Protein 4JWO (pdb70)

Organism: Planctopirus limnophila (strain ATCC 43296 / DSM 3776 / IFAM 1008 / Mu 290) (NCBI:txid521674)

Structure (mmCIF, N/CA/C/O backbone):
data_4JWO
#
_entry.id   4JWO
#
_cell.length_a   87.158
_cell.length_b   87.158
_cell.length_c   75.536
_cell.angle_alpha   90.00
_cell.angle_beta   90.00
_cell.angle_gamma   120.00
#
_symmetry.space_group_name_H-M   'P 61'
#
loop_
_entity.id
_entity.type
_entity.pdbx_description
1 polymer 'Phosphate binding protein'
2 non-polymer 'SULFATE ION'
3 non-polymer 'FORMIC ACID'
4 non-polymer DI(HYDROXYETHYL)ETHER
5 non-polymer 1,2-ETHANEDIOL
6 water water
#
loop_
_atom_site.group_PDB
_atom_site.id
_atom_site.type_symbol
_atom_site.label_atom_id
_atom_site.label_alt_id
_atom_site.label_comp_id
_atom_site.label_asym_id
_atom_site.label_entity_id
_atom_site.label_seq_id
_atom_site.pdbx_PDB_ins_code
_atom_site.Cartn_x
_atom_site.Cartn_y
_atom_site.Cartn_z
_atom_site.occupancy
_atom_site.B_iso_or_equiv
_atom_site.auth_seq_id
_atom_site.auth_comp_id
_atom_site.auth_asym_id
_atom_site.auth_atom_id
_atom_site.pdbx_PDB_model_num
ATOM 1 N N . SER A 1 58 ? 24.991 74.680 30.937 1.00 79.69 55 SER A N 1
ATOM 2 C CA . SER A 1 58 ? 25.006 73.743 32.045 1.00 82.79 55 SER A CA 1
ATOM 3 C C . SER A 1 58 ? 24.508 72.363 31.657 1.00 82.83 55 SER A C 1
ATOM 4 O O . SER A 1 58 ? 23.306 72.093 31.698 1.00 87.83 55 SER A O 1
ATOM 5 N N . ILE A 1 59 ? 25.435 71.489 31.275 1.00 76.46 56 ILE A N 1
ATOM 6 C CA . ILE A 1 59 ? 25.116 70.104 30.943 1.00 67.60 56 ILE A CA 1
ATOM 7 C C . ILE A 1 59 ? 25.762 69.160 31.964 1.00 69.01 56 ILE A C 1
ATOM 8 O O . ILE A 1 59 ? 26.944 69.304 32.281 1.00 73.45 56 ILE A O 1
ATOM 13 N N . SER A 1 60 ? 24.994 68.201 32.484 1.00 63.80 57 SER A N 1
ATOM 14 C CA . SER A 1 60 ? 25.507 67.307 33.525 1.00 65.45 57 SER A CA 1
ATOM 15 C C . SER A 1 60 ? 24.807 65.948 33.601 1.00 62.56 57 SER A C 1
ATOM 16 O O . SER A 1 60 ? 23.731 65.757 33.035 1.00 64.89 57 SER A O 1
ATOM 19 N N . GLY A 1 61 ? 25.426 65.014 34.318 1.00 61.20 58 GLY A N 1
ATOM 20 C CA . GLY A 1 61 ? 24.825 63.715 34.564 1.00 64.07 58 GLY A CA 1
ATOM 21 C C . GLY A 1 61 ? 25.630 62.529 34.064 1.00 59.27 58 GLY A C 1
ATOM 22 O O . GLY A 1 61 ? 26.704 62.685 33.481 1.00 66.81 58 GLY A O 1
ATOM 23 N N . THR A 1 62 ? 25.100 61.333 34.298 1.00 56.88 59 THR A N 1
ATOM 24 C CA . THR A 1 62 ? 25.741 60.103 33.854 1.00 55.89 59 THR A CA 1
ATOM 25 C C . THR A 1 62 ? 25.008 59.522 32.652 1.00 49.59 59 THR A C 1
ATOM 26 O O . THR A 1 62 ? 23.779 59.440 32.645 1.00 49.81 59 THR A O 1
ATOM 30 N N . ILE A 1 63 ? 25.773 59.129 31.637 1.00 46.65 60 ILE A N 1
ATOM 31 C CA . ILE A 1 63 ? 25.234 58.432 30.477 1.00 43.83 60 ILE A CA 1
ATOM 32 C C . ILE A 1 63 ? 25.848 57.038 30.432 1.00 41.98 60 ILE A C 1
ATOM 33 O O . ILE A 1 63 ? 27.067 56.895 30.356 1.00 43.32 60 ILE A O 1
ATOM 38 N N . ALA A 1 64 ? 25.006 56.013 30.506 1.00 41.47 61 ALA A N 1
ATOM 39 C CA . ALA A 1 64 ? 25.477 54.636 30.410 1.00 39.88 61 ALA A CA 1
ATOM 40 C C . ALA A 1 64 ? 25.399 54.162 28.965 1.00 37.58 61 ALA A C 1
ATOM 41 O O . ALA A 1 64 ? 24.303 54.000 28.429 1.00 37.49 61 ALA A O 1
ATOM 43 N N . VAL A 1 65 ? 26.561 53.940 28.343 1.00 35.29 62 VAL A N 1
ATOM 44 C CA . VAL A 1 65 ? 26.645 53.459 26.962 1.00 34.88 62 VAL A CA 1
ATOM 45 C C . VAL A 1 65 ? 27.145 52.017 26.966 1.00 38.06 62 VAL A C 1
ATOM 46 O O . VAL A 1 65 ? 28.021 51.665 27.754 1.00 33.42 62 VAL A O 1
ATOM 50 N N . ASP A 1 66 ? 26.588 51.183 26.094 1.00 30.09 63 ASP A N 1
ATOM 51 C CA . ASP A 1 66 ? 27.016 49.795 25.986 1.00 29.15 63 ASP A CA 1
ATOM 52 C C . ASP A 1 66 ? 26.911 49.431 24.522 1.00 29.85 63 ASP A C 1
ATOM 53 O O . ASP A 1 66 ? 26.623 50.293 23.697 1.00 26.38 63 ASP A O 1
ATOM 58 N N . GLY A 1 67 ? 27.152 48.169 24.191 1.00 27.02 64 GLY A N 1
ATOM 59 C CA . GLY A 1 67 ? 26.934 47.715 22.835 1.00 28.12 64 GLY A CA 1
ATOM 60 C C . GLY A 1 67 ? 28.100 46.983 22.206 1.00 25.40 64 GLY A C 1
ATOM 61 O O . GLY A 1 67 ? 28.938 46.393 22.896 1.00 24.76 64 GLY A O 1
ATOM 62 N N . SER A 1 68 ? 28.121 47.051 20.878 1.00 23.78 65 SER A N 1
ATOM 63 C CA . SER A 1 68 ? 29.048 46.364 19.985 1.00 26.16 65 SER A CA 1
ATOM 64 C C . SER A 1 68 ? 30.521 46.691 20.232 1.00 23.32 65 SER A C 1
ATOM 65 O O . SER A 1 68 ? 30.872 47.830 20.537 1.00 20.59 65 SER A O 1
ATOM 68 N N . SER A 1 69 ? 31.390 45.692 20.086 1.00 19.25 66 SER A N 1
ATOM 69 C CA . SER A 1 69 ? 32.822 45.953 20.068 1.00 18.80 66 SER A CA 1
ATOM 70 C C . SER A 1 69 ? 33.194 46.851 18.888 1.00 17.77 66 SER A C 1
ATOM 71 O O . SER A 1 69 ? 34.201 47.563 18.945 1.00 18.69 66 SER A O 1
ATOM 74 N N . THR A 1 70 ? 32.410 46.826 17.806 1.00 19.48 67 THR A N 1
ATOM 75 C CA . THR A 1 70 ? 32.736 47.683 16.677 1.00 17.72 67 THR A CA 1
ATOM 76 C C . THR A 1 70 ? 32.260 49.123 16.825 1.00 18.21 67 THR A C 1
ATOM 77 O O . THR A 1 70 ? 32.809 50.027 16.207 1.00 19.96 67 THR A O 1
ATOM 81 N N . VAL A 1 71 ? 31.238 49.342 17.647 1.00 17.43 68 VAL A N 1
ATOM 82 C CA . VAL A 1 71 ? 30.791 50.701 17.909 1.00 18.28 68 VAL A CA 1
ATOM 83 C C . VAL A 1 71 ? 31.571 51.291 19.091 1.00 19.52 68 VAL A C 1
ATOM 84 O O . VAL A 1 71 ? 31.746 52.506 19.171 1.00 21.90 68 VAL A O 1
ATOM 88 N N . PHE A 1 72 ? 32.087 50.419 19.964 1.00 19.94 69 PHE A N 1
ATOM 89 C CA . PHE A 1 72 ? 32.908 50.828 21.119 1.00 21.30 69 PHE A CA 1
ATOM 90 C C . PHE A 1 72 ? 33.951 51.926 20.824 1.00 21.47 69 PHE A C 1
ATOM 91 O O . PHE A 1 72 ? 34.023 52.902 21.569 1.00 25.11 69 PHE A O 1
ATOM 99 N N . PRO A 1 73 ? 34.746 51.790 19.737 1.00 21.56 70 PRO A N 1
ATOM 100 C CA . PRO A 1 73 ? 35.764 52.831 19.522 1.00 21.70 70 PRO A CA 1
ATOM 101 C C . PRO A 1 73 ? 35.159 54.199 19.231 1.00 22.52 70 PRO A C 1
ATOM 102 O O . PRO A 1 73 ? 35.741 55.217 19.611 1.00 24.92 70 PRO A O 1
ATOM 106 N N . ILE A 1 74 ? 34.011 54.224 18.561 1.00 21.10 71 ILE A N 1
ATOM 107 C CA . ILE A 1 74 ? 33.300 55.474 18.333 1.00 22.20 71 ILE A CA 1
ATOM 108 C C . ILE A 1 74 ? 32.784 56.026 19.654 1.00 24.44 71 ILE A C 1
ATOM 109 O O . ILE A 1 74 ? 33.039 57.175 19.996 1.00 28.39 71 ILE A O 1
ATOM 114 N N . SER A 1 75 ? 32.060 55.198 20.400 1.00 23.94 72 SER A N 1
ATOM 115 C CA . SER A 1 75 ? 31.511 55.616 21.686 1.00 25.57 72 SER A CA 1
ATOM 116 C C . SER A 1 75 ? 32.593 56.108 22.649 1.00 27.22 72 SER A C 1
ATOM 117 O O . SER A 1 75 ? 32.398 57.102 23.345 1.00 32.70 72 SER A O 1
ATOM 120 N N . GLN A 1 76 ? 33.733 55.423 22.684 1.00 26.59 73 GLN A N 1
ATOM 121 C CA . GLN A 1 76 ? 34.812 55.820 23.586 1.00 28.31 73 GLN A CA 1
ATOM 122 C C . GLN A 1 76 ? 35.452 57.133 23.150 1.00 35.66 73 GLN A C 1
ATOM 123 O O . GLN A 1 76 ? 35.767 57.984 23.984 1.00 33.32 73 GLN A O 1
ATOM 129 N N . ALA A 1 77 ? 35.642 57.293 21.843 1.00 30.28 74 ALA A N 1
ATOM 130 C CA . ALA A 1 77 ? 36.280 58.492 21.308 1.00 29.03 74 ALA A CA 1
ATOM 131 C C . ALA A 1 77 ? 35.379 59.709 21.438 1.00 32.99 74 ALA A C 1
ATOM 132 O O . ALA A 1 77 ? 35.829 60.797 21.812 1.00 34.22 74 ALA A O 1
ATOM 134 N N . VAL A 1 78 ? 34.104 59.529 21.113 1.00 32.38 75 VAL A N 1
ATOM 135 C CA . VAL A 1 78 ? 33.142 60.603 21.268 1.00 41.11 75 VAL A CA 1
ATOM 136 C C . VAL A 1 78 ? 33.012 60.935 22.750 1.00 44.31 75 VAL A C 1
ATOM 137 O O . VAL A 1 78 ? 32.934 62.103 23.113 1.00 56.20 75 VAL A O 1
ATOM 141 N N . ALA A 1 79 ? 33.046 59.919 23.608 1.00 45.87 76 ALA A N 1
ATOM 142 C CA . ALA A 1 79 ? 32.990 60.147 25.056 1.00 47.03 76 ALA A CA 1
ATOM 143 C C . ALA A 1 79 ? 34.154 60.994 25.571 1.00 52.19 76 ALA A C 1
ATOM 144 O O . ALA A 1 79 ? 33.943 61.960 26.305 1.00 59.58 76 ALA A O 1
ATOM 146 N N . GLU A 1 80 ? 35.375 60.626 25.189 1.00 42.14 77 GLU A N 1
ATOM 147 C CA . GLU A 1 80 ? 36.575 61.333 25.638 1.00 43.04 77 GLU A CA 1
ATOM 148 C C . GLU A 1 80 ? 36.530 62.802 25.223 1.00 45.68 77 GLU A C 1
ATOM 149 O O . GLU A 1 80 ? 36.880 63.695 25.996 1.00 45.85 77 GLU A O 1
ATOM 155 N N . GLU A 1 81 ? 36.080 63.039 23.997 1.00 39.07 78 GLU A N 1
ATOM 156 C CA . GLU A 1 81 ? 35.954 64.386 23.452 1.00 40.55 78 GLU A CA 1
ATOM 157 C C . GLU A 1 81 ? 34.812 65.121 24.136 1.00 48.69 78 GLU A C 1
ATOM 158 O O . GLU A 1 81 ? 34.957 66.270 24.557 1.00 54.82 78 GLU A O 1
ATOM 164 N N . PHE A 1 82 ? 33.675 64.441 24.244 1.00 53.71 79 PHE A N 1
ATOM 165 C CA . PHE A 1 82 ? 32.473 64.999 24.857 1.00 55.24 79 PHE A CA 1
ATOM 166 C C . PHE A 1 82 ? 32.697 65.347 26.327 1.00 56.36 79 PHE A C 1
ATOM 167 O O . PHE A 1 82 ? 32.277 66.410 26.784 1.00 67.62 79 PHE A O 1
ATOM 175 N N . GLU A 1 83 ? 33.353 64.450 27.061 1.00 52.46 80 GLU A N 1
ATOM 176 C CA . GLU A 1 83 ? 33.646 64.667 28.481 1.00 53.96 80 GLU A CA 1
ATOM 177 C C . GLU A 1 83 ? 34.532 65.882 28.708 1.00 62.12 80 GLU A C 1
ATOM 178 O O . GLU A 1 83 ? 34.379 66.588 29.701 1.00 68.03 80 GLU A O 1
ATOM 184 N N . GLY A 1 84 ? 35.473 66.114 27.801 1.00 63.11 81 GLY A N 1
ATOM 185 C CA . GLY A 1 84 ? 36.311 67.294 27.890 1.00 57.94 81 GLY A CA 1
ATOM 186 C C . GLY A 1 84 ? 35.471 68.544 27.711 1.00 56.05 81 GLY A C 1
ATOM 187 O O . GLY A 1 84 ? 35.544 69.484 28.503 1.00 63.44 81 GLY A O 1
ATOM 188 N N . LYS A 1 85 ? 34.656 68.534 26.662 1.00 54.71 82 LYS A N 1
ATOM 189 C CA . LYS A 1 85 ? 33.779 69.650 26.323 1.00 59.21 82 LYS A CA 1
ATOM 190 C C . LYS A 1 85 ? 32.726 69.908 27.403 1.00 58.58 82 LYS A C 1
ATOM 191 O O . LYS A 1 85 ? 32.271 71.037 27.585 1.00 66.43 82 LYS A O 1
ATOM 197 N N . PHE A 1 86 ? 32.362 68.857 28.132 1.00 60.41 83 PHE A N 1
ATOM 198 C CA . PHE A 1 86 ? 31.329 68.933 29.164 1.00 60.43 83 PHE A CA 1
ATOM 199 C C . PHE A 1 86 ? 31.737 68.172 30.426 1.00 64.26 83 PHE A C 1
ATOM 200 O O . PHE A 1 86 ? 31.290 67.043 30.635 1.00 68.67 83 PHE A O 1
ATOM 208 N N . PRO A 1 87 ? 32.573 68.792 31.280 1.00 66.29 84 PRO A N 1
ATOM 209 C CA . PRO A 1 87 ? 33.214 68.097 32.409 1.00 66.72 84 PRO A CA 1
ATOM 210 C C . PRO A 1 87 ? 32.258 67.523 33.458 1.00 69.13 84 PRO A C 1
ATOM 211 O O . PRO A 1 87 ? 32.668 66.652 34.228 1.00 72.75 84 PRO A O 1
ATOM 215 N N . GLU A 1 88 ? 31.016 67.998 33.491 1.00 65.23 85 GLU A N 1
ATOM 216 C CA . GLU A 1 88 ? 30.046 67.536 34.483 1.00 66.85 85 GLU A CA 1
ATOM 217 C C . GLU A 1 88 ? 29.230 66.352 33.980 1.00 68.11 85 GLU A C 1
ATOM 218 O O . GLU A 1 88 ? 28.248 65.948 34.608 1.00 64.96 85 GLU A O 1
ATOM 224 N N . VAL A 1 89 ? 29.648 65.802 32.845 1.00 59.14 86 VAL A N 1
ATOM 225 C CA . VAL A 1 89 ? 29.033 64.609 32.287 1.00 60.32 86 VAL A CA 1
ATOM 226 C C . VAL A 1 89 ? 29.990 63.435 32.418 1.00 56.37 86 VAL A C 1
ATOM 227 O O . VAL A 1 89 ? 31.145 63.514 31.994 1.00 58.14 86 VAL A O 1
ATOM 231 N N . LYS A 1 90 ? 29.512 62.348 33.016 1.00 56.64 87 LYS A N 1
ATOM 232 C CA . LYS A 1 90 ? 30.312 61.132 33.106 1.00 57.36 87 LYS A CA 1
ATOM 233 C C . LYS A 1 90 ? 29.760 60.070 32.168 1.00 51.07 87 LYS A C 1
ATOM 234 O O . LYS A 1 90 ? 28.589 59.696 32.255 1.00 54.15 87 LYS A O 1
ATOM 240 N N . LEU A 1 91 ? 30.611 59.603 31.261 1.00 48.10 88 LEU A N 1
ATOM 241 C CA . LEU A 1 91 ? 30.255 58.545 30.329 1.00 47.34 88 LEU A CA 1
ATOM 242 C C . LEU A 1 91 ? 30.900 57.245 30.786 1.00 49.71 88 LEU A C 1
ATOM 243 O O . LEU A 1 91 ? 32.110 57.188 31.000 1.00 50.73 88 LEU A O 1
ATOM 248 N N . THR A 1 92 ? 30.089 56.206 30.956 1.00 41.47 89 THR A N 1
ATOM 249 C CA . THR A 1 92 ? 30.622 54.862 31.129 1.00 39.89 89 THR A CA 1
ATOM 250 C C . THR A 1 92 ? 30.335 54.099 29.847 1.00 40.80 89 THR A C 1
ATOM 251 O O . THR A 1 92 ? 29.192 54.048 29.392 1.00 41.35 89 THR A O 1
ATOM 255 N N . VAL A 1 93 ? 31.373 53.524 29.253 1.00 35.59 90 VAL A N 1
ATOM 256 C CA . VAL A 1 93 ? 31.202 52.807 27.998 1.00 32.54 90 VAL A CA 1
ATOM 257 C C . VAL A 1 93 ? 31.550 51.342 28.188 1.00 31.81 90 VAL A C 1
ATOM 258 O O . VAL A 1 93 ? 32.691 51.004 28.508 1.00 31.98 90 VAL A O 1
ATOM 262 N N . ALA A 1 94 ? 30.562 50.478 27.985 1.00 31.19 91 ALA A N 1
ATOM 263 C CA . ALA A 1 94 ? 30.761 49.046 28.138 1.00 32.64 91 ALA A CA 1
ATOM 264 C C . ALA A 1 94 ? 30.701 48.386 26.778 1.00 28.40 91 ALA A C 1
ATOM 265 O O . ALA A 1 94 ? 30.380 49.028 25.776 1.00 27.88 91 ALA A O 1
ATOM 275 N N . SER A 1 96 ? 29.159 44.958 25.874 1.00 30.98 93 SER A N 1
ATOM 276 C CA . SER A 1 96 ? 28.440 43.701 26.057 1.00 32.04 93 SER A CA 1
ATOM 277 C C . SER A 1 96 ? 28.144 42.971 24.752 1.00 34.01 93 SER A C 1
ATOM 278 O O . SER A 1 96 ? 27.732 41.811 24.767 1.00 34.01 93 SER A O 1
ATOM 281 N N . GLY A 1 97 ? 28.351 43.653 23.630 1.00 29.96 94 GLY A N 1
ATOM 282 C CA . GLY A 1 97 ? 28.020 43.114 22.322 1.00 27.48 94 GLY A CA 1
ATOM 283 C C . GLY A 1 97 ? 26.741 43.755 21.816 1.00 24.69 94 GLY A C 1
ATOM 284 O O . GLY A 1 97 ? 26.066 44.454 22.564 1.00 27.39 94 GLY A O 1
ATOM 285 N N . THR A 1 98 ? 26.401 43.529 20.555 1.00 22.71 95 THR A N 1
ATOM 286 C CA . THR A 1 98 ? 25.171 44.107 20.021 1.00 22.93 95 THR A CA 1
ATOM 287 C C . THR A 1 98 ? 23.967 43.512 20.729 1.00 27.90 95 THR A C 1
ATOM 288 O O . THR A 1 98 ? 23.123 44.241 21.243 1.00 27.31 95 THR A O 1
ATOM 292 N N . GLY A 1 99 ? 23.903 42.185 20.767 1.00 30.92 96 GLY A N 1
ATOM 293 C CA . GLY A 1 99 ? 22.797 41.496 21.405 1.00 28.21 96 GLY A CA 1
ATOM 294 C C . GLY A 1 99 ? 22.817 41.676 22.909 1.00 28.94 96 GLY A C 1
ATOM 295 O O . GLY A 1 99 ? 21.771 41.869 23.534 1.00 30.59 96 GLY A O 1
ATOM 296 N N . GLY A 1 100 ? 24.010 41.603 23.494 1.00 32.21 97 GLY A N 1
ATOM 297 C CA . GLY A 1 100 ? 24.170 41.825 24.919 1.00 35.23 97 GLY A CA 1
ATOM 298 C C . GLY A 1 100 ? 23.755 43.234 25.289 1.00 30.30 97 GLY A C 1
ATOM 299 O O . GLY A 1 100 ? 23.102 43.450 26.300 1.00 32.14 97 GLY A O 1
ATOM 300 N N . GLY A 1 101 ? 24.133 44.199 24.452 1.00 34.21 98 GLY A N 1
ATOM 301 C CA . GLY A 1 101 ? 23.741 45.579 24.667 1.00 29.00 98 GLY A CA 1
ATOM 302 C C . GLY A 1 101 ? 22.238 45.783 24.555 1.00 31.95 98 GLY A C 1
ATOM 303 O O . GLY A 1 101 ? 21.641 46.511 25.340 1.00 33.42 98 GLY A O 1
ATOM 304 N N . PHE A 1 102 ? 21.625 45.155 23.558 1.00 32.97 99 PHE A N 1
ATOM 305 C CA . PHE A 1 102 ? 20.176 45.239 23.417 1.00 30.85 99 PHE A CA 1
ATOM 306 C C . PHE A 1 102 ? 19.457 44.582 24.598 1.00 33.22 99 PHE A C 1
ATOM 307 O O . PHE A 1 102 ? 18.362 45.005 24.977 1.00 34.89 99 PHE A O 1
ATOM 315 N N . LYS A 1 103 ? 20.066 43.545 25.175 1.00 33.62 100 LYS A N 1
ATOM 316 C CA . LYS A 1 103 ? 19.475 42.847 26.320 1.00 36.04 100 LYS A CA 1
ATOM 317 C C . LYS A 1 103 ? 19.395 43.769 27.528 1.00 37.43 100 LYS A C 1
ATOM 318 O O . LYS A 1 103 ? 18.415 43.755 28.268 1.00 39.61 100 LYS A O 1
ATOM 324 N N . LYS A 1 104 ? 20.443 44.560 27.731 1.00 36.38 101 LYS A N 1
ATOM 325 C CA . LYS A 1 104 ? 20.461 45.543 28.804 1.00 37.78 101 LYS A CA 1
ATOM 326 C C . LYS A 1 104 ? 19.582 46.737 28.467 1.00 38.04 101 LYS A C 1
ATOM 327 O O . LYS A 1 104 ? 19.015 47.373 29.348 1.00 39.98 101 LYS A O 1
ATOM 333 N N . PHE A 1 105 ? 19.488 47.038 27.178 1.00 36.22 102 PHE A N 1
ATOM 334 C CA . PHE A 1 105 ? 18.632 48.101 26.673 1.00 36.39 102 PHE A CA 1
ATOM 335 C C . PHE A 1 105 ? 17.182 47.771 26.987 1.00 38.45 102 PHE A C 1
ATOM 336 O O . PHE A 1 105 ? 16.441 48.605 27.496 1.00 40.06 102 PHE A O 1
ATOM 344 N N . ILE A 1 106 ? 16.792 46.539 26.682 1.00 38.60 103 ILE A N 1
ATOM 345 C CA . ILE A 1 106 ? 15.435 46.062 26.940 1.00 40.76 103 ILE A CA 1
ATOM 346 C C . ILE A 1 106 ? 15.165 45.985 28.446 1.00 43.28 103 ILE A C 1
ATOM 347 O O . ILE A 1 106 ? 14.058 46.282 28.900 1.00 45.39 103 ILE A O 1
ATOM 352 N N . ALA A 1 107 ? 16.182 45.606 29.216 1.00 43.21 104 ALA A N 1
ATOM 353 C CA . ALA A 1 107 ? 16.064 45.548 30.674 1.00 45.67 104 ALA A CA 1
ATOM 354 C C . ALA A 1 107 ? 16.149 46.937 31.316 1.00 46.44 104 ALA A C 1
ATOM 355 O O . ALA A 1 107 ? 16.050 47.070 32.541 1.00 48.67 104 ALA A O 1
ATOM 357 N N . GLU A 1 108 ? 16.335 47.958 30.480 1.00 44.79 105 GLU A N 1
ATOM 358 C CA . GLU A 1 108 ? 16.379 49.359 30.906 1.00 45.57 105 GLU A CA 1
ATOM 359 C C . GLU A 1 108 ? 17.487 49.646 31.913 1.00 46.14 105 GLU A C 1
ATOM 360 O O . GLU A 1 108 ? 17.290 50.388 32.875 1.00 50.39 105 GLU A O 1
ATOM 366 N N . GLU A 1 109 ? 18.655 49.063 31.671 1.00 44.38 106 GLU A N 1
ATOM 367 C CA . GLU A 1 109 ? 19.795 49.212 32.565 1.00 44.91 106 GLU A CA 1
ATOM 368 C C . GLU A 1 109 ? 20.879 50.108 31.963 1.00 45.39 106 GLU A C 1
ATOM 369 O O . GLU A 1 109 ? 21.912 50.347 32.590 1.00 44.27 106 GLU A O 1
ATOM 375 N N . ILE A 1 110 ? 20.633 50.596 30.747 1.00 41.33 107 ILE A N 1
ATOM 376 C CA . ILE A 1 110 ? 21.540 51.522 30.059 1.00 39.78 107 ILE A CA 1
ATOM 377 C C . ILE A 1 110 ? 20.764 52.614 29.298 1.00 44.03 107 ILE A C 1
ATOM 378 O O . ILE A 1 110 ? 19.550 52.514 29.129 1.00 42.82 107 ILE A O 1
ATOM 383 N N . ASP A 1 111 ? 21.471 53.639 28.824 1.00 39.51 108 ASP A N 1
ATOM 384 C CA . ASP A 1 111 ? 20.832 54.770 28.140 1.00 40.43 108 ASP A CA 1
ATOM 385 C C . ASP A 1 111 ? 20.990 54.716 26.627 1.00 36.47 108 ASP A C 1
ATOM 386 O O . ASP A 1 111 ? 20.101 55.124 25.880 1.00 36.35 108 ASP A O 1
ATOM 391 N N . VAL A 1 112 ? 22.143 54.228 26.189 1.00 34.63 109 VAL A N 1
ATOM 392 C CA . VAL A 1 112 ? 22.520 54.232 24.779 1.00 32.33 109 VAL A CA 1
ATOM 393 C C . VAL A 1 112 ? 23.174 52.906 24.437 1.00 32.15 109 VAL A C 1
ATOM 394 O O . VAL A 1 112 ? 23.993 52.410 25.203 1.00 30.89 109 VAL A O 1
ATOM 398 N N . THR A 1 113 ? 22.824 52.320 23.297 1.00 29.10 110 THR A N 1
ATOM 399 C CA . THR A 1 113 ? 23.486 51.085 22.901 1.00 27.62 110 THR A CA 1
ATOM 400 C C . THR A 1 113 ? 23.969 51.122 21.447 1.00 25.56 110 THR A C 1
ATOM 401 O O . THR A 1 113 ? 23.273 51.619 20.556 1.00 26.70 110 THR A O 1
ATOM 405 N N . GLY A 1 114 ? 25.181 50.622 21.236 1.00 24.34 111 GLY A N 1
ATOM 406 C CA . GLY A 1 114 ? 25.802 50.590 19.916 1.00 23.17 111 GLY A CA 1
ATOM 407 C C . GLY A 1 114 ? 25.548 49.242 19.273 1.00 21.68 111 GLY A C 1
ATOM 408 O O . GLY A 1 114 ? 25.671 48.210 19.932 1.00 23.03 111 GLY A O 1
ATOM 409 N N . ALA A 1 115 ? 25.181 49.239 17.995 1.00 20.72 112 ALA A N 1
ATOM 410 C CA . ALA A 1 115 ? 24.803 48.001 17.327 1.00 20.30 112 ALA A CA 1
ATOM 411 C C . ALA A 1 115 ? 25.519 47.871 15.999 1.00 22.90 112 ALA A C 1
ATOM 412 O O . ALA A 1 115 ? 25.615 48.841 15.247 1.00 21.76 112 ALA A O 1
ATOM 414 N N . SER A 1 116 ? 26.018 46.672 15.713 1.00 21.81 113 SER A N 1
ATOM 415 C CA A SER A 1 116 ? 26.673 46.449 14.428 0.52 21.22 113 SER A CA 1
ATOM 416 C CA B SER A 1 116 ? 26.682 46.374 14.446 0.48 21.75 113 SER A CA 1
ATOM 417 C C . SER A 1 116 ? 25.670 45.923 13.409 1.00 21.60 113 SER A C 1
ATOM 418 O O . SER A 1 116 ? 26.029 45.583 12.291 1.00 19.96 113 SER A O 1
ATOM 423 N N . ARG A 1 117 ? 24.407 45.878 13.804 1.00 22.67 114 ARG A N 1
ATOM 424 C CA . ARG A 1 117 ? 23.323 45.494 12.911 1.00 23.38 114 ARG A CA 1
ATOM 425 C C . ARG A 1 117 ? 22.088 46.194 13.424 1.00 26.20 114 ARG A C 1
ATOM 426 O O . ARG A 1 117 ? 22.045 46.579 14.592 1.00 26.45 114 ARG A O 1
ATOM 434 N N . PRO A 1 118 ? 21.071 46.352 12.572 1.00 24.09 115 PRO A N 1
ATOM 435 C CA . PRO A 1 118 ? 19.827 46.941 13.070 1.00 23.31 115 PRO A CA 1
ATOM 436 C C . PRO A 1 118 ? 19.195 46.066 14.150 1.00 25.70 115 PRO A C 1
ATOM 437 O O . PRO A 1 118 ? 19.396 44.847 14.166 1.00 25.47 115 PRO A O 1
ATOM 441 N N . ILE A 1 119 ? 18.445 46.695 15.049 1.00 25.23 116 ILE A N 1
ATOM 442 C CA . ILE A 1 119 ? 17.612 45.987 16.009 1.00 29.04 116 ILE A CA 1
ATOM 443 C C . ILE A 1 119 ? 16.760 44.929 15.302 1.00 28.99 116 ILE A C 1
ATOM 444 O O . ILE A 1 119 ? 16.240 45.174 14.212 1.00 29.80 116 ILE A O 1
ATOM 449 N N . THR A 1 120 ? 16.640 43.746 15.902 1.00 30.35 117 THR A N 1
ATOM 450 C CA . THR A 1 120 ? 15.844 42.676 15.295 1.00 35.55 117 THR A CA 1
ATOM 451 C C . THR A 1 120 ? 14.356 42.881 15.544 1.00 33.20 117 THR A C 1
ATOM 452 O O . THR A 1 120 ? 13.965 43.659 16.412 1.00 33.22 117 THR A O 1
ATOM 456 N N . GLU A 1 121 ? 13.531 42.178 14.771 1.00 33.98 118 GLU A N 1
ATOM 457 C CA . GLU A 1 121 ? 12.092 42.196 14.987 1.00 36.46 118 GLU A CA 1
ATOM 458 C C . GLU A 1 121 ? 11.771 41.755 16.403 1.00 38.14 118 GLU A C 1
ATOM 459 O O . GLU A 1 121 ? 10.906 42.337 17.049 1.00 39.58 118 GLU A O 1
ATOM 465 N N . LYS A 1 122 ? 12.469 40.730 16.887 1.00 38.13 119 LYS A N 1
ATOM 466 C CA . LYS A 1 122 ? 12.210 40.224 18.235 1.00 40.65 119 LYS A CA 1
ATOM 467 C C . LYS A 1 122 ? 12.634 41.242 19.285 1.00 39.10 119 LYS A C 1
ATOM 468 O O . LYS A 1 122 ? 11.905 41.487 20.242 1.00 40.90 119 LYS A O 1
ATOM 474 N N . GLU A 1 123 ? 13.812 41.837 19.103 1.00 36.61 120 GLU A N 1
ATOM 475 C CA . GLU A 1 123 ? 14.273 42.871 20.022 1.00 35.96 120 GLU A CA 1
ATOM 476 C C . GLU A 1 123 ? 13.355 44.085 19.980 1.00 36.62 120 GLU A C 1
ATOM 477 O O . GLU A 1 123 ? 13.043 44.675 21.010 1.00 37.74 120 GLU A O 1
ATOM 483 N N . ALA A 1 124 ? 12.912 44.453 18.785 1.00 36.12 121 ALA A N 1
ATOM 484 C CA . ALA A 1 124 ? 11.986 45.569 18.641 1.00 36.93 121 ALA A CA 1
ATOM 485 C C . ALA A 1 124 ? 10.663 45.294 19.354 1.00 39.82 121 ALA A C 1
ATOM 486 O O . ALA A 1 124 ? 10.114 46.172 20.014 1.00 40.92 121 ALA A O 1
ATOM 488 N N . ALA A 1 125 ? 10.160 44.071 19.221 1.00 41.24 122 ALA A N 1
ATOM 489 C CA . ALA A 1 125 ? 8.912 43.695 19.878 1.00 44.25 122 ALA A CA 1
ATOM 490 C C . ALA A 1 125 ? 9.074 43.693 21.397 1.00 45.30 122 ALA A C 1
ATOM 491 O O . ALA A 1 125 ? 8.163 44.097 22.117 1.00 47.41 122 ALA A O 1
ATOM 493 N N . GLU A 1 126 ? 10.229 43.241 21.881 1.00 44.00 123 GLU A N 1
ATOM 494 C CA . GLU A 1 126 ? 10.501 43.250 23.321 1.00 44.99 123 GLU A CA 1
ATOM 495 C C . GLU A 1 126 ? 10.543 44.684 23.828 1.00 44.67 123 GLU A C 1
ATOM 496 O O . GLU A 1 126 ? 10.092 44.978 24.932 1.00 46.57 123 GLU A O 1
ATOM 502 N N . CYS A 1 127 ? 11.086 45.576 23.004 1.00 42.47 124 CYS A N 1
ATOM 503 C CA . CYS A 1 127 ? 11.112 46.995 23.329 1.00 42.31 124 CYS A CA 1
ATOM 504 C C . CYS A 1 127 ? 9.701 47.566 23.411 1.00 44.55 124 CYS A C 1
ATOM 505 O O . CYS A 1 127 ? 9.332 48.184 24.411 1.00 46.20 124 CYS A O 1
ATOM 508 N N . LYS A 1 128 ? 8.911 47.342 22.366 1.00 44.83 125 LYS A N 1
ATOM 509 C CA . LYS A 1 128 ? 7.553 47.873 22.314 1.00 47.03 125 LYS A CA 1
ATOM 510 C C . LYS A 1 128 ? 6.714 47.370 23.481 1.00 49.98 125 LYS A C 1
ATOM 511 O O . LYS A 1 128 ? 5.959 48.135 24.066 1.00 51.83 125 LYS A O 1
ATOM 517 N N . ALA A 1 129 ? 6.870 46.093 23.821 1.00 50.55 126 ALA A N 1
ATOM 518 C CA . ALA A 1 129 ? 6.108 45.490 24.916 1.00 53.54 126 ALA A CA 1
ATOM 519 C C . ALA A 1 129 ? 6.369 46.198 26.239 1.00 54.33 126 ALA A C 1
ATOM 520 O O . ALA A 1 129 ? 5.524 46.183 27.131 1.00 57.11 126 ALA A O 1
ATOM 522 N N . LYS A 1 130 ? 7.539 46.820 26.359 1.00 52.09 127 LYS A N 1
ATOM 523 C CA . LYS A 1 130 ? 7.935 47.473 27.605 1.00 53.61 127 LYS A CA 1
ATOM 524 C C . LYS A 1 130 ? 7.753 48.984 27.561 1.00 52.86 127 LYS A C 1
ATOM 525 O O . LYS A 1 130 ? 8.192 49.694 28.460 1.00 53.35 127 LYS A O 1
ATOM 531 N N . GLY A 1 131 ? 7.113 49.473 26.509 1.00 52.49 128 GLY A N 1
ATOM 532 C CA . GLY A 1 131 ? 6.890 50.896 26.361 1.00 52.64 128 GLY A CA 1
ATOM 533 C C . GLY A 1 131 ? 8.137 51.644 25.932 1.00 55.32 128 GLY A C 1
ATOM 534 O O . GLY A 1 131 ? 8.193 52.869 26.022 1.00 52.79 128 GLY A O 1
ATOM 535 N N . ILE A 1 132 ? 9.140 50.907 25.461 1.00 47.65 129 ILE A N 1
ATOM 536 C CA . ILE A 1 132 ? 10.405 51.509 25.055 1.00 45.19 129 ILE A CA 1
ATOM 537 C C . ILE A 1 132 ? 10.306 52.017 23.618 1.00 55.31 129 ILE A C 1
ATOM 538 O O . ILE A 1 132 ? 10.113 51.240 22.682 1.00 55.93 129 ILE A O 1
ATOM 543 N N . ASP A 1 133 ? 10.434 53.329 23.453 1.00 44.49 130 ASP A N 1
ATOM 544 C CA . ASP A 1 133 ? 10.330 53.960 22.147 1.00 44.83 130 ASP A CA 1
ATOM 545 C C . ASP A 1 133 ? 11.723 54.265 21.605 1.00 45.40 130 ASP A C 1
ATOM 546 O O . ASP A 1 133 ? 12.227 55.381 21.750 1.00 39.76 130 ASP A O 1
ATOM 551 N N . TYR A 1 134 ? 12.341 53.269 20.975 1.00 35.19 131 TYR A N 1
ATOM 552 C CA . TYR A 1 134 ? 13.725 53.392 20.534 1.00 30.86 131 TYR A CA 1
ATOM 553 C C . TYR A 1 134 ? 13.879 54.364 19.360 1.00 33.64 131 TYR A C 1
ATOM 554 O O . TYR A 1 134 ? 12.974 54.514 18.541 1.00 35.58 131 TYR A O 1
ATOM 563 N N . VAL A 1 135 ? 15.038 55.010 19.276 1.00 29.91 132 VAL A N 1
ATOM 564 C CA . VAL A 1 135 ? 15.382 55.823 18.114 1.00 31.36 132 VAL A CA 1
ATOM 565 C C . VAL A 1 135 ? 16.710 55.328 17.557 1.00 26.10 132 VAL A C 1
ATOM 566 O O . VAL A 1 135 ? 17.675 55.149 18.300 1.00 25.07 132 VAL A O 1
ATOM 570 N N . GLU A 1 136 ? 16.754 55.105 16.246 1.00 24.94 133 GLU A N 1
ATOM 571 C CA . GLU A 1 136 ? 17.926 54.537 15.594 1.00 22.26 133 GLU A CA 1
ATOM 572 C C . GLU A 1 136 ? 18.732 55.616 14.883 1.00 24.32 133 GLU A C 1
ATOM 573 O O . GLU A 1 136 ? 18.185 56.421 14.130 1.00 24.27 133 GLU A O 1
ATOM 579 N N . PHE A 1 137 ? 20.032 55.641 15.135 1.00 24.84 134 PHE A N 1
ATOM 580 C CA . PHE A 1 137 ? 20.920 56.573 14.450 1.00 23.59 134 PHE A CA 1
ATOM 581 C C . PHE A 1 137 ? 22.045 55.844 13.737 1.00 21.82 134 PHE A C 1
ATOM 582 O O . PHE A 1 137 ? 22.838 55.165 14.376 1.00 23.84 134 PHE A O 1
ATOM 590 N N . GLN A 1 138 ? 22.118 55.981 12.411 1.00 20.02 135 GLN A N 1
ATOM 591 C CA . GLN A 1 138 ? 23.251 55.450 11.666 1.00 21.82 135 GLN A CA 1
ATOM 592 C C . GLN A 1 138 ? 24.420 56.421 11.810 1.00 24.59 135 GLN A C 1
ATOM 593 O O . GLN A 1 138 ? 24.293 57.605 11.497 1.00 23.55 135 GLN A O 1
ATOM 599 N N . VAL A 1 139 ? 25.559 55.931 12.281 1.00 20.68 136 VAL A N 1
ATOM 600 C CA . VAL A 1 139 ? 26.641 56.842 12.664 1.00 21.81 136 VAL A CA 1
ATOM 601 C C . VAL A 1 139 ? 27.943 56.678 11.885 1.00 22.02 136 VAL A C 1
ATOM 602 O O . VAL A 1 139 ? 28.794 57.560 11.914 1.00 23.56 136 VAL A O 1
ATOM 606 N N . ALA A 1 140 ? 28.093 55.557 11.191 1.00 17.89 137 ALA A N 1
ATOM 607 C CA . ALA A 1 140 ? 29.319 55.264 10.468 1.00 17.29 137 ALA A CA 1
ATOM 608 C C . ALA A 1 140 ? 29.091 54.077 9.570 1.00 16.78 137 ALA A C 1
ATOM 609 O O . ALA A 1 140 ? 28.078 53.397 9.679 1.00 18.22 137 ALA A O 1
ATOM 611 N N . ILE A 1 141 ? 30.039 53.839 8.676 1.00 17.42 138 ILE A N 1
ATOM 612 C CA . ILE A 1 141 ? 30.074 52.608 7.910 1.00 16.58 138 ILE A CA 1
ATOM 613 C C . ILE A 1 141 ? 31.392 51.915 8.227 1.00 18.41 138 ILE A C 1
ATOM 614 O O . ILE A 1 141 ? 32.444 52.552 8.259 1.00 18.54 138 ILE A O 1
ATOM 619 N N . ASP A 1 142 ? 31.327 50.609 8.483 1.00 15.89 139 ASP A N 1
ATOM 620 C CA . ASP A 1 142 ? 32.508 49.822 8.830 1.00 15.13 139 ASP A CA 1
ATOM 621 C C . ASP A 1 142 ? 32.817 48.920 7.652 1.00 14.97 139 ASP A C 1
ATOM 622 O O . ASP A 1 142 ? 31.996 48.084 7.287 1.00 17.24 139 ASP A O 1
ATOM 627 N N . GLY A 1 143 ? 33.987 49.095 7.041 1.00 14.85 140 GLY A N 1
ATOM 628 C CA . GLY A 1 143 ? 34.397 48.253 5.934 1.00 14.14 140 GLY A CA 1
ATOM 629 C C . GLY A 1 143 ? 35.683 47.501 6.226 1.00 15.89 140 GLY A C 1
ATOM 630 O O . GLY A 1 143 ? 36.616 48.0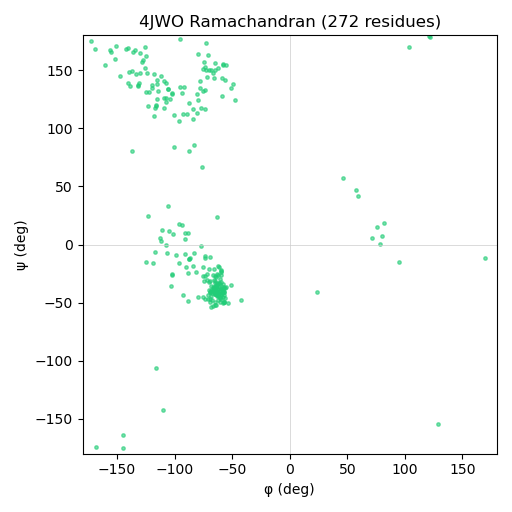64 6.785 1.00 16.77 140 GLY A O 1
ATOM 631 N N . LEU A 1 144 ? 35.726 46.227 5.855 1.00 14.70 141 LEU A N 1
ATOM 632 C CA . LEU A 1 144 ? 36.936 45.422 5.977 1.00 14.71 141 LEU A CA 1
ATOM 633 C C . LEU A 1 144 ? 37.390 44.969 4.610 1.00 15.76 141 LEU A C 1
ATOM 634 O O . LEU A 1 144 ? 36.566 44.679 3.748 1.00 15.47 141 LEU A O 1
ATOM 639 N N . THR A 1 145 ? 38.699 44.855 4.439 1.00 15.21 142 THR A N 1
ATOM 640 C CA . THR A 1 145 ? 39.254 44.305 3.210 1.00 12.93 142 THR A CA 1
ATOM 641 C C . THR A 1 145 ? 39.989 43.008 3.483 1.00 15.36 142 THR A C 1
ATOM 642 O O . THR A 1 145 ? 40.719 42.884 4.467 1.00 16.18 142 THR A O 1
ATOM 646 N N . VAL A 1 146 ? 39.794 42.048 2.595 1.00 13.75 143 VAL A N 1
ATOM 647 C CA . VAL A 1 146 ? 40.655 40.880 2.507 1.00 11.52 143 VAL A CA 1
ATOM 648 C C . VAL A 1 146 ? 41.719 41.198 1.470 1.00 13.81 143 VAL A C 1
ATOM 649 O O . VAL A 1 146 ? 41.408 41.683 0.377 1.00 14.42 143 VAL A O 1
ATOM 653 N N . VAL A 1 147 ? 42.980 40.965 1.819 1.00 13.37 144 VAL A N 1
ATOM 654 C CA . VAL A 1 147 ? 44.076 41.316 0.933 1.00 12.32 144 VAL A CA 1
ATOM 655 C C . VAL A 1 147 ? 44.968 40.126 0.628 1.00 15.19 144 VAL A C 1
ATOM 656 O O . VAL A 1 147 ? 45.125 39.220 1.440 1.00 14.71 144 VAL A O 1
ATOM 660 N N . ILE A 1 148 ? 45.522 40.131 -0.574 1.00 13.22 145 ILE A N 1
ATOM 661 C CA . ILE A 1 148 ? 46.537 39.179 -0.979 1.00 13.95 145 ILE A CA 1
ATOM 662 C C . ILE A 1 148 ? 47.754 39.942 -1.485 1.00 17.02 145 ILE A C 1
ATOM 663 O O . ILE A 1 148 ? 47.714 41.167 -1.654 1.00 14.77 145 ILE A O 1
ATOM 668 N N . ASN A 1 149 ? 48.852 39.235 -1.711 1.00 14.47 146 ASN A N 1
ATOM 669 C CA . ASN A 1 149 ? 50.041 39.870 -2.238 1.00 14.70 146 ASN A CA 1
ATOM 670 C C . ASN A 1 149 ? 49.775 40.205 -3.695 1.00 18.50 146 ASN A C 1
ATOM 671 O O . ASN A 1 149 ? 49.086 39.450 -4.375 1.00 17.95 146 ASN A O 1
ATOM 676 N N . PRO A 1 150 ? 50.291 41.344 -4.183 1.00 17.89 147 PRO A N 1
ATOM 677 C CA . PRO A 1 150 ? 49.984 41.690 -5.576 1.00 19.07 147 PRO A CA 1
ATOM 678 C C . PRO A 1 150 ? 50.447 40.646 -6.588 1.00 19.85 147 PRO A C 1
ATOM 679 O O . PRO A 1 150 ? 49.900 40.615 -7.694 1.00 20.79 147 PRO A O 1
ATOM 683 N N . ALA A 1 151 ? 51.428 39.815 -6.228 1.00 19.34 148 ALA A N 1
ATOM 684 C CA . ALA A 1 151 ? 51.920 38.775 -7.139 1.00 21.49 148 ALA A CA 1
ATOM 685 C C . ALA A 1 151 ? 50.939 37.608 -7.281 1.00 21.55 148 ALA A C 1
ATOM 686 O O . ALA A 1 151 ? 51.104 36.759 -8.154 1.00 22.51 148 ALA A O 1
ATOM 688 N N . ASN A 1 152 ? 49.928 37.566 -6.420 1.00 17.32 149 ASN A N 1
ATOM 689 C CA . ASN A 1 152 ? 48.876 36.547 -6.481 1.00 17.34 149 ASN A CA 1
ATOM 690 C C . ASN A 1 152 ? 47.847 36.942 -7.540 1.00 18.13 149 ASN A C 1
ATOM 691 O O . ASN A 1 152 ? 47.136 37.929 -7.376 1.00 18.74 149 ASN A O 1
ATOM 696 N N . THR A 1 153 ? 47.765 36.176 -8.628 1.00 19.59 150 THR A N 1
ATOM 697 C CA . THR A 1 153 ? 46.805 36.496 -9.680 1.00 19.48 150 THR A CA 1
ATOM 698 C C . THR A 1 153 ? 45.692 35.464 -9.799 1.00 20.88 150 THR A C 1
ATOM 699 O O . THR A 1 153 ? 44.857 35.547 -10.707 1.00 25.75 150 THR A O 1
ATOM 703 N N . PHE A 1 154 ? 45.679 34.497 -8.887 1.00 18.17 151 PHE A N 1
ATOM 704 C CA . PHE A 1 154 ? 44.692 33.425 -8.946 1.00 17.76 151 PHE A CA 1
ATOM 705 C C . PHE A 1 154 ? 43.551 33.593 -7.946 1.00 15.38 151 PHE A C 1
ATOM 706 O O . PHE A 1 154 ? 42.459 33.059 -8.162 1.00 17.44 151 PHE A O 1
ATOM 714 N N . ALA A 1 155 ? 43.791 34.309 -6.846 1.00 16.82 152 ALA A N 1
ATOM 715 C CA . ALA A 1 155 ? 42.752 34.490 -5.820 1.00 15.72 152 ALA A CA 1
ATOM 716 C C . ALA A 1 155 ? 42.142 35.885 -5.827 1.00 16.12 152 ALA A C 1
ATOM 717 O O . ALA A 1 155 ? 41.736 36.399 -4.779 1.00 15.23 152 ALA A O 1
ATOM 719 N N . GLU A 1 156 ? 42.046 36.490 -7.003 1.00 16.89 153 GLU A N 1
ATOM 720 C CA . GLU A 1 156 ? 41.588 37.879 -7.112 1.00 17.43 153 GLU A CA 1
ATOM 721 C C . GLU A 1 156 ? 40.127 38.079 -6.726 1.00 16.52 153 GLU A C 1
ATOM 722 O O . GLU A 1 156 ? 39.724 39.175 -6.328 1.00 17.88 153 GLU A O 1
ATOM 728 N N . CYS A 1 157 ? 39.336 37.018 -6.866 1.00 17.13 154 CYS A N 1
ATOM 729 C CA . CYS A 1 157 ? 37.949 37.010 -6.410 1.00 15.91 154 CYS A CA 1
ATOM 730 C C . CYS A 1 157 ? 37.734 35.759 -5.574 1.00 18.72 154 CYS A C 1
ATOM 731 O O . CYS A 1 157 ? 38.115 34.664 -5.984 1.00 26.41 154 CYS A O 1
ATOM 742 N N . THR A 1 159 ? 34.970 33.703 -2.571 1.00 17.83 156 THR A N 1
ATOM 743 C CA . THR A 1 159 ? 33.635 33.655 -1.992 1.00 17.81 156 THR A CA 1
ATOM 744 C C . THR A 1 159 ? 33.725 33.705 -0.480 1.00 17.83 156 THR A C 1
ATOM 745 O O . THR A 1 159 ? 34.762 33.373 0.099 1.00 17.89 156 THR A O 1
ATOM 749 N N . VAL A 1 160 ? 32.628 34.101 0.157 1.00 16.89 157 VAL A N 1
ATOM 750 C CA . VAL A 1 160 ? 32.534 34.000 1.605 1.00 17.67 157 VAL A CA 1
ATOM 751 C C . VAL A 1 160 ? 32.732 32.550 2.035 1.00 19.09 157 VAL A C 1
ATOM 752 O O . VAL A 1 160 ? 33.430 32.285 3.010 1.00 18.44 157 VAL A O 1
ATOM 756 N N . ALA A 1 161 ? 32.163 31.619 1.272 1.00 19.67 158 ALA A N 1
ATOM 757 C CA . ALA A 1 161 ? 32.325 30.202 1.572 1.00 20.85 158 ALA A CA 1
ATOM 758 C C . ALA A 1 161 ? 33.800 29.794 1.560 1.00 21.19 158 ALA A C 1
ATOM 759 O O . ALA A 1 161 ? 34.235 29.023 2.415 1.00 21.90 158 ALA A O 1
ATOM 761 N N . GLU A 1 162 ? 34.568 30.308 0.601 1.00 18.09 159 GLU A N 1
ATOM 762 C CA . GLU A 1 162 ? 35.995 30.001 0.557 1.00 18.51 159 GLU A CA 1
ATOM 763 C C . GLU A 1 162 ? 36.733 30.602 1.737 1.00 19.61 159 GLU A C 1
ATOM 764 O O . GLU A 1 162 ? 37.614 29.972 2.319 1.00 19.12 159 GLU A O 1
ATOM 770 N N . LEU A 1 163 ? 36.361 31.820 2.105 1.00 17.98 160 LEU A N 1
ATOM 771 C CA . LEU A 1 163 ? 36.982 32.446 3.264 1.00 16.55 160 LEU A CA 1
ATOM 772 C C . LEU A 1 163 ? 36.667 31.660 4.536 1.00 19.11 160 LEU A C 1
ATOM 773 O O . LEU A 1 163 ? 37.514 31.537 5.430 1.00 18.35 160 LEU A O 1
ATOM 778 N N . ASN A 1 164 ? 35.459 31.111 4.613 1.00 17.73 161 ASN A N 1
ATOM 779 C CA . ASN A 1 164 ? 35.064 30.294 5.758 1.00 17.32 161 ASN A CA 1
ATOM 780 C C . ASN A 1 164 ? 35.845 28.987 5.779 1.00 22.29 161 ASN A C 1
ATOM 781 O O . ASN A 1 164 ? 36.270 28.514 6.823 1.00 19.29 161 ASN A O 1
ATOM 786 N N . LYS A 1 165 ? 36.057 28.414 4.604 1.00 22.15 162 LYS A N 1
ATOM 787 C CA . LYS A 1 165 ? 36.849 27.203 4.482 1.00 21.60 162 LYS A CA 1
ATOM 788 C C . LYS A 1 165 ? 38.253 27.416 5.066 1.00 20.04 162 LYS A C 1
ATOM 789 O O . LYS A 1 165 ? 38.824 26.521 5.689 1.00 21.17 162 LYS A O 1
ATOM 795 N N . ILE A 1 166 ? 38.791 28.613 4.867 1.00 18.03 163 ILE A N 1
ATOM 796 C CA . ILE A 1 166 ? 40.129 28.957 5.353 1.00 17.67 163 ILE A CA 1
ATOM 797 C C . ILE A 1 166 ? 40.131 29.304 6.848 1.00 16.59 163 ILE A C 1
ATOM 798 O O . ILE A 1 166 ? 40.996 28.848 7.599 1.00 17.75 163 ILE A O 1
ATOM 803 N N . TRP A 1 167 ? 39.166 30.112 7.268 1.00 17.00 164 TRP A N 1
ATOM 804 C CA . TRP A 1 167 ? 39.214 30.751 8.588 1.00 19.28 164 TRP A CA 1
ATOM 805 C C . TRP A 1 167 ? 38.407 30.093 9.696 1.00 17.29 164 TRP A C 1
ATOM 806 O O . TRP A 1 167 ? 38.547 30.473 10.861 1.00 19.85 164 TRP A O 1
ATOM 817 N N . ALA A 1 168 ? 37.577 29.109 9.354 1.00 18.03 165 ALA A N 1
ATOM 818 C CA . ALA A 1 168 ? 36.669 28.521 10.338 1.00 19.61 165 ALA A CA 1
ATOM 819 C C . ALA A 1 168 ? 37.421 27.956 11.520 1.00 20.63 165 ALA A C 1
ATOM 820 O O . ALA A 1 168 ? 38.583 27.558 11.401 1.00 22.15 165 ALA A O 1
ATOM 822 N N . ALA A 1 169 ? 36.724 27.896 12.648 1.00 20.99 166 ALA A N 1
ATOM 823 C CA . ALA A 1 169 ? 37.270 27.367 13.889 1.00 24.52 166 ALA A CA 1
ATOM 824 C C . ALA A 1 169 ? 37.908 25.996 13.717 1.00 27.34 166 ALA A C 1
ATOM 825 O O . ALA A 1 169 ? 38.890 25.688 14.386 1.00 28.34 166 ALA A O 1
ATOM 827 N N . ASP A 1 170 ? 37.337 25.173 12.836 1.00 24.92 167 ASP A N 1
ATOM 828 C CA . ASP A 1 170 ? 37.808 23.819 12.626 1.00 25.71 167 ASP A CA 1
ATOM 829 C C . ASP A 1 170 ? 38.586 23.658 11.321 1.00 28.28 167 ASP A C 1
ATOM 830 O O . ASP A 1 170 ? 38.865 22.537 10.905 1.00 32.61 167 ASP A O 1
ATOM 835 N N . SER A 1 171 ? 38.945 24.765 10.684 1.00 27.39 168 SER A N 1
ATOM 836 C CA . SER A 1 171 ? 39.701 24.683 9.437 1.00 23.41 168 SER A CA 1
ATOM 837 C C . SER A 1 171 ? 41.158 24.328 9.678 1.00 32.01 168 SER A C 1
ATOM 838 O O . SER A 1 171 ? 41.826 24.922 10.536 1.00 28.22 168 SER A O 1
ATOM 841 N N . LYS A 1 172 ? 41.639 23.352 8.914 1.00 27.73 169 LYS A N 1
ATOM 842 C CA . LYS A 1 172 ? 43.043 22.973 8.936 1.00 31.55 169 LYS A CA 1
ATOM 843 C C . LYS A 1 172 ? 43.703 23.354 7.622 1.00 32.65 169 LYS A C 1
ATOM 844 O O . LYS A 1 172 ? 44.817 22.910 7.338 1.00 33.20 169 LYS A O 1
ATOM 850 N N . VAL A 1 173 ? 43.012 24.156 6.814 1.00 29.14 170 VAL A N 1
ATOM 851 C CA . VAL A 1 173 ? 43.500 24.488 5.473 1.00 25.40 170 VAL A CA 1
ATOM 852 C C . VAL A 1 173 ? 44.860 25.150 5.567 1.00 25.97 170 VAL A C 1
ATOM 853 O O . VAL A 1 173 ? 45.053 26.095 6.331 1.00 26.33 170 VAL A O 1
ATOM 857 N N . SER A 1 174 ? 45.820 24.628 4.818 1.00 24.70 171 SER A N 1
ATOM 858 C CA . SER A 1 174 ? 47.170 25.151 4.899 1.00 25.07 171 SER A CA 1
ATOM 859 C C . SER A 1 174 ? 47.686 25.565 3.537 1.00 20.69 171 SER A C 1
ATOM 860 O O . SER A 1 174 ? 48.683 26.260 3.455 1.00 20.55 171 SER A O 1
ATOM 863 N N . LYS A 1 175 ? 47.011 25.129 2.473 1.00 20.42 172 LYS A N 1
ATOM 864 C CA . LYS A 1 175 ? 47.475 25.361 1.110 1.00 18.55 172 LYS A CA 1
ATOM 865 C C . LYS A 1 175 ? 46.380 25.933 0.226 1.00 17.04 172 LYS A C 1
ATOM 866 O O . LYS A 1 175 ? 45.207 25.600 0.374 1.00 18.37 172 LYS A O 1
ATOM 872 N N . TRP A 1 176 ? 46.772 26.769 -0.724 1.00 15.53 173 TRP A N 1
ATOM 873 C CA . TRP A 1 176 ? 45.795 27.372 -1.621 1.00 14.86 173 TRP A CA 1
ATOM 874 C C . TRP A 1 176 ? 45.025 26.319 -2.420 1.00 17.10 173 TRP A C 1
ATOM 875 O O . TRP A 1 176 ? 43.845 26.501 -2.720 1.00 17.63 173 TRP A O 1
ATOM 886 N N . SER A 1 177 ? 45.699 25.222 -2.768 1.00 17.01 174 SER A N 1
ATOM 887 C CA . SER A 1 177 ? 45.111 24.143 -3.571 1.00 18.56 174 SER A CA 1
ATOM 888 C C . SER A 1 177 ? 43.926 23.503 -2.861 1.00 22.49 174 SER A C 1
ATOM 889 O O . SER A 1 177 ? 43.102 22.817 -3.480 1.00 25.04 174 SER A O 1
ATOM 892 N N . GLU A 1 178 ? 43.868 23.701 -1.552 1.00 19.02 175 GLU A N 1
ATOM 893 C CA . GLU A 1 178 ? 42.817 23.121 -0.732 1.00 19.56 175 GLU A CA 1
ATOM 894 C C . GLU A 1 178 ? 41.583 24.016 -0.682 1.00 23.80 175 GLU A C 1
ATOM 895 O O . GLU A 1 178 ? 40.525 23.587 -0.223 1.00 28.32 175 GLU A O 1
ATOM 901 N N . VAL A 1 179 ? 41.714 25.255 -1.152 1.00 20.12 176 VAL A N 1
ATOM 902 C CA . VAL A 1 179 ? 40.598 26.200 -1.131 1.00 21.19 176 VAL A CA 1
ATOM 903 C C . VAL A 1 179 ? 39.747 26.078 -2.388 1.00 23.02 176 VAL A C 1
ATOM 904 O O . VAL A 1 179 ? 38.528 25.991 -2.320 1.00 23.88 176 VAL A O 1
ATOM 908 N N . ARG A 1 180 ? 40.400 26.063 -3.540 1.00 19.25 177 ARG A N 1
ATOM 909 C CA . ARG A 1 180 ? 39.706 25.908 -4.812 1.00 22.50 177 ARG A CA 1
ATOM 910 C C . ARG A 1 180 ? 40.523 25.014 -5.726 1.00 19.32 177 ARG A C 1
ATOM 911 O O . ARG A 1 180 ? 41.750 25.128 -5.777 1.00 19.06 177 ARG A O 1
ATOM 919 N N . GLU A 1 181 ? 39.825 24.131 -6.440 1.00 20.44 178 GLU A N 1
ATOM 920 C CA . GLU A 1 181 ? 40.422 23.194 -7.382 1.00 26.72 178 GLU A CA 1
ATOM 921 C C . GLU A 1 181 ? 41.399 23.897 -8.303 1.00 23.22 178 GLU A C 1
ATOM 922 O O . GLU A 1 181 ? 41.047 24.879 -8.958 1.00 22.67 178 GLU A O 1
ATOM 928 N N . GLY A 1 182 ? 42.633 23.406 -8.339 1.00 23.00 179 GLY A N 1
ATOM 929 C CA . GLY A 1 182 ? 43.603 23.879 -9.303 1.00 21.75 179 GLY A CA 1
ATOM 930 C C . GLY A 1 182 ? 44.527 24.980 -8.822 1.00 19.35 179 GLY A C 1
ATOM 931 O O . GLY A 1 182 ? 45.547 25.232 -9.445 1.00 17.28 179 GLY A O 1
ATOM 932 N N . TRP A 1 183 ? 44.187 25.628 -7.714 1.00 17.55 180 TRP A N 1
ATOM 933 C CA . TRP A 1 183 ? 45.044 26.685 -7.180 1.00 16.00 180 TRP A CA 1
ATOM 934 C C . TRP A 1 183 ? 46.387 26.084 -6.741 1.00 16.09 180 TRP A C 1
ATOM 935 O O . TRP A 1 183 ? 46.473 24.880 -6.474 1.00 17.72 180 TRP A O 1
ATOM 946 N N . PRO A 1 184 ? 47.438 26.910 -6.687 1.00 18.52 181 PRO A N 1
ATOM 947 C CA . PRO A 1 184 ? 48.778 26.375 -6.417 1.00 18.65 181 PRO A CA 1
ATOM 948 C C . PRO A 1 184 ? 48.900 25.581 -5.123 1.00 17.74 181 PRO A C 1
ATOM 949 O O . PRO A 1 184 ? 48.310 25.907 -4.084 1.00 17.94 181 PRO A O 1
ATOM 953 N N . ASP A 1 185 ? 49.685 24.513 -5.216 1.00 18.25 182 ASP A N 1
ATOM 954 C CA . ASP A 1 185 ? 50.039 23.677 -4.075 1.00 20.37 182 ASP A CA 1
ATOM 955 C C . ASP A 1 185 ? 51.089 24.414 -3.246 1.00 21.56 182 ASP A C 1
ATOM 956 O O . ASP A 1 185 ? 52.251 24.007 -3.166 1.00 27.58 182 ASP A O 1
ATOM 961 N N . GLU A 1 186 ? 50.671 25.521 -2.645 1.00 19.50 183 GLU A N 1
ATOM 962 C CA . GLU A 1 186 ? 51.579 26.413 -1.937 1.00 22.43 183 GLU A CA 1
ATOM 963 C C . GLU A 1 186 ? 50.919 26.839 -0.642 1.00 21.92 183 GLU A C 1
ATOM 964 O O . GLU A 1 186 ? 49.696 26.956 -0.579 1.00 18.97 183 GLU A O 1
ATOM 970 N N . PRO A 1 187 ? 51.725 27.096 0.396 1.00 19.71 184 PRO A N 1
ATOM 971 C CA . PRO A 1 187 ? 51.127 27.453 1.687 1.00 22.34 184 PRO A CA 1
ATOM 972 C C . PRO A 1 187 ? 50.397 28.782 1.652 1.00 21.19 184 PRO A C 1
ATOM 973 O O . PRO A 1 187 ? 50.817 29.722 0.971 1.00 20.91 184 PRO A O 1
ATOM 977 N N . ILE A 1 188 ? 49.289 28.869 2.379 1.00 19.33 185 ILE A N 1
ATOM 978 C CA A ILE A 1 188 ? 48.612 30.147 2.604 0.62 18.41 185 ILE A CA 1
ATOM 979 C CA B ILE A 1 188 ? 48.661 30.156 2.563 0.38 18.76 185 ILE A CA 1
ATOM 980 C C . ILE A 1 188 ? 49.134 30.712 3.910 1.00 22.33 185 ILE A C 1
ATOM 981 O O . ILE A 1 188 ? 49.044 30.052 4.941 1.00 24.91 185 ILE A O 1
ATOM 990 N N . GLN A 1 189 ? 49.688 31.917 3.878 1.00 17.44 186 GLN A N 1
ATOM 991 C CA . GLN A 1 189 ? 50.203 32.535 5.099 1.00 19.87 186 GLN A CA 1
ATOM 992 C C . GLN A 1 189 ? 49.166 33.528 5.586 1.00 16.98 186 GLN A C 1
ATOM 993 O O . GLN A 1 189 ? 48.933 34.544 4.945 1.00 18.69 186 GLN A O 1
ATOM 999 N N . LEU A 1 190 ? 48.534 33.220 6.714 1.00 16.74 187 LEU A N 1
ATOM 1000 C CA . LEU A 1 190 ? 47.390 33.984 7.191 1.00 16.94 187 LEU A CA 1
ATOM 1001 C C . LEU A 1 190 ? 47.772 35.108 8.139 1.00 15.78 187 LEU A C 1
ATOM 1002 O O . LEU A 1 190 ? 48.565 34.918 9.057 1.00 15.70 187 LEU A O 1
ATOM 1007 N N . PHE A 1 191 ? 47.158 36.270 7.918 1.00 15.82 188 PHE A N 1
ATOM 1008 C CA . PHE A 1 191 ? 47.348 37.450 8.757 1.00 15.68 188 PHE A CA 1
ATOM 1009 C C . PHE A 1 191 ? 45.995 38.009 9.129 1.00 14.86 188 PHE A C 1
ATOM 1010 O O . PHE A 1 191 ? 45.094 38.060 8.308 1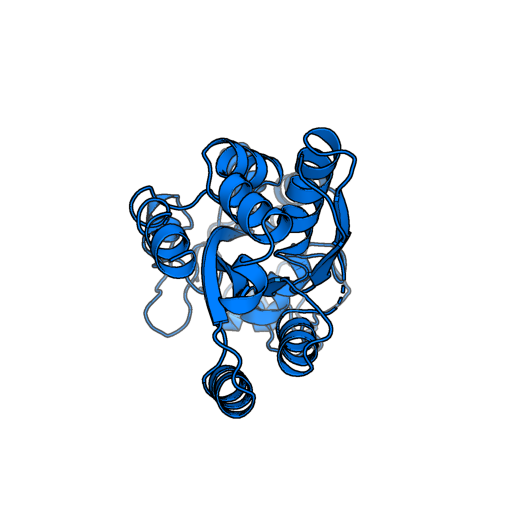.00 15.93 188 PHE A O 1
ATOM 1018 N N . GLY A 1 192 ? 45.840 38.436 10.376 1.00 13.79 189 GLY A N 1
ATOM 1019 C CA . GLY A 1 192 ? 44.567 38.979 10.807 1.00 15.34 189 GLY A CA 1
ATOM 1020 C C . GLY A 1 192 ? 44.597 39.670 12.146 1.00 14.38 189 GLY A C 1
ATOM 1021 O O . GLY A 1 192 ? 45.652 39.821 12.771 1.00 15.19 189 GLY A O 1
ATOM 1022 N N . ALA A 1 193 ? 43.407 40.064 12.593 1.00 14.38 190 ALA A N 1
ATOM 1023 C CA . ALA A 1 193 ? 43.231 40.843 13.803 1.00 14.41 190 ALA A CA 1
ATOM 1024 C C . ALA A 1 193 ? 43.432 40.015 15.055 1.00 16.85 190 ALA A C 1
ATOM 1025 O O . ALA A 1 193 ? 43.293 38.793 15.040 1.00 16.37 190 ALA A O 1
ATOM 1027 N N . ASP A 1 194 ? 43.762 40.696 16.140 1.00 15.48 191 ASP A N 1
ATOM 1028 C CA . ASP A 1 194 ? 43.823 40.063 17.450 1.00 16.65 191 ASP A CA 1
ATOM 1029 C C . ASP A 1 194 ? 42.426 39.626 17.899 1.00 17.79 191 ASP A C 1
ATOM 1030 O O . ASP A 1 194 ? 41.423 40.271 17.582 1.00 18.36 191 ASP A O 1
ATOM 1035 N N . THR A 1 195 ? 42.380 38.526 18.645 1.00 16.13 192 THR A N 1
ATOM 1036 C CA . THR A 1 195 ? 41.121 38.005 19.178 1.00 17.54 192 THR A CA 1
ATOM 1037 C C . THR A 1 195 ? 40.302 39.067 19.912 1.00 23.03 192 THR A C 1
ATOM 1038 O O . THR A 1 195 ? 40.834 39.841 20.719 1.00 23.03 192 THR A O 1
ATOM 1042 N N . ALA A 1 196 ? 39.003 39.093 19.622 1.00 19.48 193 ALA A N 1
ATOM 1043 C CA . ALA A 1 196 ? 38.038 39.872 20.391 1.00 26.98 193 ALA A CA 1
ATOM 1044 C C . ALA A 1 196 ? 38.157 41.380 20.177 1.00 28.35 193 ALA A C 1
ATOM 1045 O O . ALA A 1 196 ? 37.458 42.150 20.861 1.00 25.87 193 ALA A O 1
ATOM 1047 N N . SER A 1 197 ? 39.027 41.788 19.237 1.00 20.67 194 SER A N 1
ATOM 1048 C CA . SER A 1 197 ? 39.048 43.152 18.710 1.00 18.57 194 SER A CA 1
ATOM 1049 C C . SER A 1 197 ? 37.798 43.325 17.849 1.00 16.16 194 SER A C 1
ATOM 1050 O O . SER A 1 197 ? 37.163 42.342 17.492 1.00 16.69 194 SER A O 1
ATOM 1053 N N . GLY A 1 198 ? 37.428 44.566 17.546 1.00 15.56 195 GLY A N 1
ATOM 1054 C CA . GLY A 1 198 ? 36.279 44.826 16.692 1.00 15.73 195 GLY A CA 1
ATOM 1055 C C . GLY A 1 198 ? 36.418 44.225 15.306 1.00 14.68 195 GLY A C 1
ATOM 1056 O O . GLY A 1 198 ? 35.465 43.658 14.756 1.00 16.74 195 GLY A O 1
ATOM 1057 N N . THR A 1 199 ? 37.601 44.367 14.715 1.00 14.17 196 THR A N 1
ATOM 1058 C CA . THR A 1 199 ? 37.855 43.818 13.398 1.00 12.94 196 THR A CA 1
ATOM 1059 C C . THR A 1 199 ? 37.684 42.293 13.390 1.00 13.64 196 THR A C 1
ATOM 1060 O O . THR A 1 199 ? 37.036 41.735 12.493 1.00 14.47 196 THR A O 1
ATOM 1064 N N . PHE A 1 200 ? 38.252 41.633 14.395 1.00 14.33 197 PHE A N 1
ATOM 1065 C CA . PHE A 1 200 ? 38.085 40.188 14.564 1.00 14.38 197 PHE A CA 1
ATOM 1066 C C . PHE A 1 200 ? 36.621 39.810 14.683 1.00 15.58 197 PHE A C 1
ATOM 1067 O O . PHE A 1 200 ? 36.150 38.896 13.998 1.00 15.95 197 PHE A O 1
ATOM 1075 N N . ASP A 1 201 ? 35.905 40.498 15.568 1.00 13.97 198 ASP A N 1
ATOM 1076 C CA . ASP A 1 201 ? 34.487 40.218 15.796 1.00 14.69 198 ASP A CA 1
ATOM 1077 C C . ASP A 1 201 ? 33.679 40.342 14.509 1.00 15.46 198 ASP A C 1
ATOM 1078 O O . ASP A 1 201 ? 32.825 39.503 14.225 1.00 18.82 198 ASP A O 1
ATOM 1083 N N . TYR A 1 202 ? 33.950 41.380 13.721 1.00 16.44 199 TYR A N 1
ATOM 1084 C CA . TYR A 1 202 ? 33.200 41.584 12.477 1.00 13.82 199 TYR A CA 1
ATOM 1085 C C . TYR A 1 202 ? 33.528 40.489 11.458 1.00 14.87 199 TYR A C 1
ATOM 1086 O O . TYR A 1 202 ? 32.628 39.812 10.948 1.00 16.96 199 TYR A O 1
ATOM 1095 N N . PHE A 1 203 ? 34.812 40.309 11.171 1.00 13.80 200 PHE A N 1
ATOM 1096 C CA . PHE A 1 203 ? 35.224 39.336 10.162 1.00 15.10 200 PHE A CA 1
ATOM 1097 C C . PHE A 1 203 ? 34.723 37.946 10.500 1.00 13.79 200 PHE A C 1
ATOM 1098 O O . PHE A 1 203 ? 34.119 37.267 9.669 1.00 15.67 200 PHE A O 1
ATOM 1106 N N . THR A 1 204 ? 34.946 37.514 11.735 1.00 16.56 201 THR A N 1
ATOM 1107 C CA . THR A 1 204 ? 34.510 36.172 12.110 1.00 17.82 201 THR A CA 1
ATOM 1108 C C . THR A 1 204 ? 32.992 36.029 12.094 1.00 18.39 201 THR A C 1
ATOM 1109 O O . THR A 1 204 ? 32.482 34.987 11.685 1.00 19.46 201 THR A O 1
ATOM 1113 N N . GLU A 1 205 ? 32.261 37.061 12.512 1.00 18.34 202 GLU A N 1
ATOM 1114 C CA . GLU A 1 205 ? 30.797 37.005 12.495 1.00 19.09 202 GLU A CA 1
ATOM 1115 C C . GLU A 1 205 ? 30.268 36.719 11.090 1.00 17.26 202 GLU A C 1
ATOM 1116 O O . GLU A 1 205 ? 29.438 35.829 10.897 1.00 21.44 202 GLU A O 1
ATOM 1122 N N . VAL A 1 206 ? 30.753 37.469 10.110 1.00 18.38 203 VAL A N 1
ATOM 1123 C CA . VAL A 1 206 ? 30.129 37.389 8.792 1.00 17.84 203 VAL A CA 1
ATOM 1124 C C . VAL A 1 206 ? 30.746 36.325 7.898 1.00 17.80 203 VAL A C 1
ATOM 1125 O O . VAL A 1 206 ? 30.102 35.867 6.951 1.00 20.89 203 VAL A O 1
ATOM 1129 N N . ILE A 1 207 ? 31.959 35.899 8.229 1.00 18.67 204 ILE A N 1
ATOM 1130 C CA . ILE A 1 207 ? 32.617 34.838 7.471 1.00 16.67 204 ILE A CA 1
ATOM 1131 C C . ILE A 1 207 ? 32.356 33.459 8.070 1.00 18.68 204 ILE A C 1
ATOM 1132 O O . ILE A 1 207 ? 32.064 32.496 7.345 1.00 19.43 204 ILE A O 1
ATOM 1137 N N . ASN A 1 208 ? 32.431 33.352 9.399 1.00 18.91 205 ASN A N 1
ATOM 1138 C CA . ASN A 1 208 ? 32.253 32.059 10.049 1.00 18.98 205 ASN A CA 1
ATOM 1139 C C . ASN A 1 208 ? 30.890 31.844 10.686 1.00 19.21 205 ASN A C 1
ATOM 1140 O O . ASN A 1 208 ? 30.439 30.709 10.834 1.00 25.85 205 ASN A O 1
ATOM 1145 N N . GLY A 1 209 ? 30.231 32.930 11.077 1.00 21.88 206 GLY A N 1
ATOM 1146 C CA . GLY A 1 209 ? 28.958 32.815 11.765 1.00 24.23 206 GLY A CA 1
ATOM 1147 C C . GLY A 1 209 ? 28.889 33.449 13.142 1.00 27.63 206 GLY A C 1
ATOM 1148 O O . GLY A 1 209 ? 29.872 33.990 13.656 1.00 28.60 206 GLY A O 1
ATOM 1149 N N . LYS A 1 210 ? 27.704 33.364 13.742 1.00 35.81 207 LYS A N 1
ATOM 1150 C CA . LYS A 1 210 ? 27.416 34.021 15.015 1.00 45.95 207 LYS A CA 1
ATOM 1151 C C . LYS A 1 210 ? 28.318 33.574 16.165 1.00 44.73 207 LYS A C 1
ATOM 1152 O O . LYS A 1 210 ? 28.500 34.313 17.130 1.00 57.05 207 LYS A O 1
ATOM 1154 N N . ALA A 1 211 ? 28.892 32.379 16.054 1.00 53.28 208 ALA A N 1
ATOM 1155 C CA . ALA A 1 211 ? 29.799 31.863 17.079 1.00 54.93 208 ALA A CA 1
ATOM 1156 C C . ALA A 1 211 ? 31.002 32.782 17.271 1.00 50.50 208 ALA A C 1
ATOM 1157 O O . ALA A 1 211 ? 31.659 32.738 18.310 1.00 49.91 208 ALA A O 1
ATOM 1159 N N . LYS A 1 212 ? 31.284 33.595 16.254 1.00 45.39 209 LYS A N 1
ATOM 1160 C CA . LYS A 1 212 ? 32.257 34.685 16.352 1.00 51.22 209 LYS A CA 1
ATOM 1161 C C . LYS A 1 212 ? 33.640 34.201 16.752 1.00 45.94 209 LYS A C 1
ATOM 1162 O O . LYS A 1 212 ? 34.283 34.773 17.636 1.00 41.66 209 LYS A O 1
ATOM 1168 N N . SER A 1 213 ? 34.088 33.146 16.082 1.00 31.37 210 SER A N 1
ATOM 1169 C CA . SER A 1 213 ? 35.357 32.518 16.379 1.00 28.16 210 SER A CA 1
ATOM 1170 C C . SER A 1 213 ? 36.101 32.265 15.085 1.00 25.50 210 SER A C 1
ATOM 1171 O O . SER A 1 213 ? 35.525 32.371 14.010 1.00 23.55 210 SER A O 1
ATOM 1174 N N . SER A 1 214 ? 37.383 31.925 15.192 1.00 21.97 211 SER A N 1
ATOM 1175 C CA . SER A 1 214 ? 38.161 31.463 14.041 1.00 17.31 211 SER A CA 1
ATOM 1176 C C . SER A 1 214 ? 39.257 30.519 14.517 1.00 17.68 211 SER A C 1
ATOM 1177 O O . SER A 1 214 ? 39.492 30.388 15.717 1.00 18.04 211 SER A O 1
ATOM 1180 N N . ARG A 1 215 ? 39.933 29.865 13.578 1.00 15.20 212 ARG A N 1
ATOM 1181 C CA . ARG A 1 215 ? 41.150 29.145 13.916 1.00 18.01 212 ARG A CA 1
ATOM 1182 C C . ARG A 1 215 ? 42.114 30.146 14.536 1.00 14.68 212 ARG A C 1
ATOM 1183 O O . ARG A 1 215 ? 42.028 31.355 14.302 1.00 17.41 212 ARG A O 1
ATOM 1191 N N . SER A 1 216 ? 43.037 29.648 15.342 1.00 17.15 213 SER A N 1
ATOM 1192 C CA . SER A 1 216 ? 43.973 30.540 16.018 1.00 16.88 213 SER A CA 1
ATOM 1193 C C . SER A 1 216 ? 45.381 30.496 15.438 1.00 22.89 213 SER A C 1
ATOM 1194 O O . SER A 1 216 ? 46.242 31.282 15.851 1.00 19.63 213 SER A O 1
ATOM 1197 N N . ASP A 1 217 ? 45.625 29.570 14.511 1.00 19.48 214 ASP A N 1
ATOM 1198 C CA . ASP A 1 217 ? 46.962 29.454 13.922 1.00 21.40 214 ASP A CA 1
ATOM 1199 C C . ASP A 1 217 ? 47.116 30.383 12.718 1.00 20.85 214 ASP A C 1
ATOM 1200 O O . ASP A 1 217 ? 46.985 29.987 11.559 1.00 20.63 214 ASP A O 1
ATOM 1205 N N . TYR A 1 218 ? 47.369 31.644 13.034 1.00 17.90 215 TYR A N 1
ATOM 1206 C CA . TYR A 1 218 ? 47.622 32.667 12.033 1.00 15.35 215 TYR A CA 1
ATOM 1207 C C . TYR A 1 218 ? 48.430 33.756 12.699 1.00 17.21 215 TYR A C 1
ATOM 1208 O O . TYR A 1 218 ? 48.573 33.777 13.925 1.00 18.36 215 T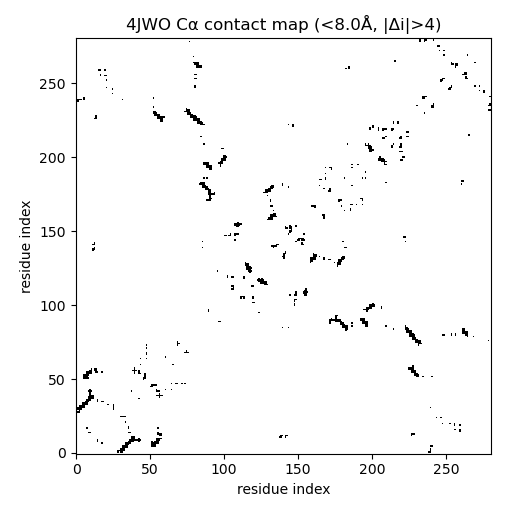YR A O 1
ATOM 1217 N N . THR A 1 219 ? 48.988 34.651 11.891 1.00 17.30 216 THR A N 1
ATOM 1218 C CA . THR A 1 219 ? 49.733 35.770 12.435 1.00 17.49 216 THR A CA 1
ATOM 1219 C C . THR A 1 219 ? 48.754 36.876 12.792 1.00 15.60 216 THR A C 1
ATOM 1220 O O . THR A 1 219 ? 48.169 37.521 11.917 1.00 14.16 216 THR A O 1
ATOM 1224 N N . ALA A 1 220 ? 48.551 37.060 14.092 1.00 18.98 217 ALA A N 1
ATOM 1225 C CA . ALA A 1 220 ? 47.621 38.062 14.598 1.00 14.46 217 ALA A CA 1
ATOM 1226 C C . ALA A 1 220 ? 48.393 39.226 15.169 1.00 15.08 217 ALA A C 1
ATOM 1227 O O . ALA A 1 220 ? 49.349 39.037 15.900 1.00 20.73 217 ALA A O 1
ATOM 1229 N N . ASN A 1 221 ? 47.982 40.437 14.822 1.00 16.72 218 ASN A N 1
ATOM 1230 C CA . ASN A 1 221 ? 48.599 41.609 15.423 1.00 16.99 218 ASN A CA 1
ATOM 1231 C C . ASN A 1 221 ? 47.602 42.743 15.576 1.00 15.94 218 ASN A C 1
ATOM 1232 O O . ASN A 1 221 ? 46.718 42.923 14.739 1.00 19.24 218 ASN A O 1
ATOM 1237 N N . SER A 1 222 ? 47.751 43.499 16.659 1.00 17.78 219 SER A N 1
ATOM 1238 C CA . SER A 1 222 ? 46.904 44.656 16.882 1.00 17.74 219 SER A CA 1
ATOM 1239 C C . SER A 1 222 ? 47.293 45.813 15.997 1.00 19.01 219 SER A C 1
ATOM 1240 O O . SER A 1 222 ? 46.506 46.732 15.790 1.00 20.03 219 SER A O 1
ATOM 1243 N N . ASN A 1 223 ? 48.520 45.765 15.484 1.00 18.15 220 ASN A N 1
ATOM 1244 C CA . ASN A 1 223 ? 49.043 46.845 14.659 1.00 17.34 220 ASN A CA 1
ATOM 1245 C C . ASN A 1 223 ? 48.829 46.487 13.199 1.00 15.73 220 ASN A C 1
ATOM 1246 O O . ASN A 1 223 ? 49.510 45.625 12.664 1.00 16.95 220 ASN A O 1
ATOM 1251 N N . ASP A 1 224 ? 47.865 47.138 12.561 1.00 17.91 221 ASP A N 1
ATOM 1252 C CA . ASP A 1 224 ? 47.504 46.780 11.193 1.00 18.38 221 ASP A CA 1
ATOM 1253 C C . ASP A 1 224 ? 48.648 47.084 10.229 1.00 15.65 221 ASP A C 1
ATOM 1254 O O . ASP A 1 224 ? 48.720 46.514 9.140 1.00 18.20 221 ASP A O 1
ATOM 1259 N N . ASN A 1 225 ? 49.556 47.969 10.626 1.00 16.88 222 ASN A N 1
ATOM 1260 C CA . ASN A 1 225 ? 50.694 48.279 9.766 1.00 17.10 222 ASN A CA 1
ATOM 1261 C C . ASN A 1 225 ? 51.646 47.094 9.670 1.00 20.46 222 ASN A C 1
ATOM 1262 O O . ASN A 1 225 ? 52.318 46.907 8.652 1.00 20.59 222 ASN A O 1
ATOM 1267 N N . ILE A 1 226 ? 51.720 46.312 10.744 1.00 17.56 223 ILE A N 1
ATOM 1268 C CA . ILE A 1 226 ? 52.512 45.086 10.756 1.00 15.89 223 ILE A CA 1
ATOM 1269 C C . ILE A 1 226 ? 51.864 44.022 9.870 1.00 17.85 223 ILE A C 1
ATOM 1270 O O . ILE A 1 226 ? 52.560 43.287 9.165 1.00 19.71 223 ILE A O 1
ATOM 1275 N N . LEU A 1 227 ? 50.536 43.936 9.903 1.00 16.73 224 LEU A N 1
ATOM 1276 C CA . LEU A 1 227 ? 49.824 43.002 9.024 1.00 14.77 224 LEU A CA 1
ATOM 1277 C C . LEU A 1 227 ? 50.031 43.364 7.554 1.00 16.89 224 LEU A C 1
ATOM 1278 O O . LEU A 1 227 ? 50.251 42.480 6.721 1.00 16.06 224 LEU A O 1
ATOM 1283 N N . VAL A 1 228 ? 49.948 44.655 7.236 1.00 17.07 225 VAL A N 1
ATOM 1284 C CA . VAL A 1 228 ? 50.221 45.125 5.876 1.00 16.34 225 VAL A CA 1
ATOM 1285 C C . VAL A 1 228 ? 51.586 44.641 5.415 1.00 16.34 225 VAL A C 1
ATOM 1286 O O . VAL A 1 228 ? 51.709 44.076 4.324 1.00 19.05 225 VAL A O 1
ATOM 1290 N N . GLN A 1 229 ? 52.616 44.850 6.241 1.00 16.85 226 GLN A N 1
ATOM 1291 C CA . GLN A 1 229 ? 53.975 44.459 5.884 1.00 18.82 226 GLN A CA 1
ATOM 1292 C C . GLN A 1 229 ? 54.082 42.946 5.707 1.00 17.00 226 GLN A C 1
ATOM 1293 O O . GLN A 1 229 ? 54.810 42.462 4.846 1.00 19.91 226 GLN A O 1
ATOM 1299 N N . GLY A 1 230 ? 53.338 42.204 6.524 1.00 17.75 227 GLY A N 1
ATOM 1300 C CA . GLY A 1 230 ? 53.298 40.757 6.418 1.00 17.88 227 GLY A CA 1
ATOM 1301 C C . GLY A 1 230 ? 52.797 40.306 5.062 1.00 16.88 227 GLY A C 1
ATOM 1302 O O . GLY A 1 230 ? 53.384 39.432 4.420 1.00 21.18 227 GLY A O 1
ATOM 1303 N N . VAL A 1 231 ? 51.699 40.908 4.616 1.00 18.52 228 VAL A N 1
ATOM 1304 C CA . VAL A 1 231 ? 51.157 40.597 3.302 1.00 18.76 228 VAL A CA 1
ATOM 1305 C C . VAL A 1 231 ? 52.115 41.007 2.187 1.00 18.69 228 VAL A C 1
ATOM 1306 O O . VAL A 1 231 ? 52.315 40.261 1.226 1.00 19.84 228 VAL A O 1
ATOM 1310 N N . VAL A 1 232 ? 52.724 42.187 2.305 1.00 17.08 229 VAL A N 1
ATOM 1311 C CA . VAL A 1 232 ? 53.732 42.620 1.344 1.00 18.80 229 VAL A CA 1
ATOM 1312 C C . VAL A 1 232 ? 54.895 41.623 1.199 1.00 20.47 229 VAL A C 1
ATOM 1313 O O . VA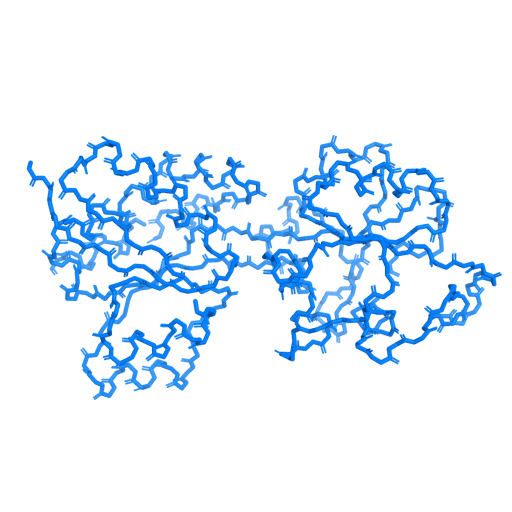L A 1 232 ? 55.389 41.379 0.097 1.00 22.97 229 VAL A O 1
ATOM 1317 N N . ASP A 1 233 ? 55.294 41.022 2.318 1.00 22.25 230 ASP A N 1
ATOM 1318 C CA . ASP A 1 233 ? 56.494 40.187 2.374 1.00 23.69 230 ASP A CA 1
ATOM 1319 C C . ASP A 1 233 ? 56.279 38.718 1.995 1.00 23.81 230 ASP A C 1
ATOM 1320 O O . ASP A 1 233 ? 57.244 37.983 1.807 1.00 29.62 230 ASP A O 1
ATOM 1325 N N . SER A 1 234 ? 55.029 38.288 1.884 1.00 21.94 231 SER A N 1
ATOM 1326 C CA A SER A 1 234 ? 54.739 36.887 1.583 0.53 23.24 231 SER A CA 1
ATOM 1327 C CA B SER A 1 234 ? 54.721 36.888 1.607 0.47 24.85 231 SER A CA 1
ATOM 1328 C C . SER A 1 234 ? 53.860 36.740 0.351 1.00 21.65 231 SER A C 1
ATOM 1329 O O . SER A 1 234 ? 52.710 37.180 0.340 1.00 21.24 231 SER A O 1
ATOM 1334 N N . LYS A 1 235 ? 54.409 36.100 -0.675 1.00 23.81 232 LYS A N 1
ATOM 1335 C CA . LYS A 1 235 ? 53.700 35.910 -1.941 1.00 23.12 232 LYS A CA 1
ATOM 1336 C C . LYS A 1 235 ? 52.395 35.164 -1.749 1.00 22.38 232 LYS A C 1
ATOM 1337 O O . LYS A 1 235 ? 51.417 35.398 -2.463 1.00 21.65 232 LYS A O 1
ATOM 1343 N N . GLY A 1 236 ? 52.390 34.246 -0.793 1.00 19.73 233 GLY A N 1
ATOM 1344 C CA . GLY A 1 236 ? 51.225 33.424 -0.538 1.00 19.03 233 GLY A CA 1
ATOM 1345 C C . GLY A 1 236 ? 50.328 33.927 0.576 1.00 15.73 233 GLY A C 1
ATOM 1346 O O . GLY A 1 236 ? 49.511 33.172 1.103 1.00 17.29 233 GLY A O 1
ATOM 1347 N N . ALA A 1 237 ? 50.464 35.199 0.945 1.00 16.12 234 ALA A N 1
ATOM 1348 C CA . ALA A 1 237 ? 49.705 35.734 2.074 1.00 14.06 234 ALA A CA 1
ATOM 1349 C C . ALA A 1 237 ? 48.221 35.948 1.803 1.00 16.05 234 ALA A C 1
ATOM 1350 O O . ALA A 1 237 ? 47.794 36.220 0.687 1.00 16.35 234 ALA A O 1
ATOM 1352 N N . LEU A 1 238 ? 47.427 35.819 2.854 1.00 14.67 235 LEU A N 1
ATOM 1353 C CA A LEU A 1 238 ? 46.054 36.303 2.821 0.47 15.89 235 LEU A CA 1
ATOM 1354 C CA B LEU A 1 238 ? 46.027 36.232 2.839 0.53 15.48 235 LEU A CA 1
ATOM 1355 C C . LEU A 1 238 ? 45.794 36.947 4.162 1.00 18.10 235 LEU A C 1
ATOM 1356 O O . LEU A 1 238 ? 46.063 36.371 5.202 1.00 16.39 235 LEU A O 1
ATOM 1365 N N . GLY A 1 239 ? 45.306 38.179 4.132 1.00 15.23 236 GLY A N 1
ATOM 1366 C CA . GLY A 1 239 ? 45.112 38.908 5.376 1.00 13.95 236 GLY A CA 1
ATOM 1367 C C . GLY A 1 239 ? 43.781 39.622 5.402 1.00 13.64 236 GLY A C 1
ATOM 1368 O O . GLY A 1 239 ? 43.113 39.738 4.379 1.00 14.75 236 GLY A O 1
ATOM 1369 N N . TYR A 1 240 ? 43.368 40.073 6.581 1.00 14.20 237 TYR A N 1
ATOM 1370 C CA . TYR A 1 240 ? 42.216 40.965 6.671 1.00 12.77 237 TYR A CA 1
ATOM 1371 C C . TYR A 1 240 ? 42.461 42.053 7.690 1.00 14.14 237 TYR A C 1
ATOM 1372 O O . TYR A 1 240 ? 43.171 41.848 8.674 1.00 14.87 237 TYR A O 1
ATOM 1381 N N . PHE A 1 241 ? 41.868 43.212 7.430 1.00 13.57 238 PHE A N 1
ATOM 1382 C CA . PHE A 1 241 ? 41.940 44.372 8.317 1.00 13.45 238 PHE A CA 1
ATOM 1383 C C . PHE A 1 241 ? 41.006 45.448 7.788 1.00 18.73 238 PHE A C 1
ATOM 1384 O O . PHE A 1 241 ? 40.398 45.284 6.736 1.00 16.05 238 PHE A O 1
ATOM 1392 N N . GLY A 1 242 ? 40.877 46.542 8.525 1.00 15.12 239 GLY A N 1
ATOM 1393 C CA . GLY A 1 242 ? 39.948 47.589 8.153 1.00 15.87 239 GLY A CA 1
ATOM 1394 C C . GLY A 1 242 ? 40.334 48.254 6.852 1.00 14.79 239 GLY A C 1
ATOM 1395 O O . GLY A 1 242 ? 41.513 48.352 6.504 1.00 16.53 239 GLY A O 1
ATOM 1396 N N . TYR A 1 243 ? 39.326 48.736 6.139 1.00 15.99 240 TYR A N 1
ATOM 1397 C CA . TYR A 1 243 ? 39.506 49.323 4.817 1.00 16.72 240 TYR A CA 1
ATOM 1398 C C . TYR A 1 243 ? 40.529 50.465 4.793 1.00 16.95 240 TYR A C 1
ATOM 1399 O O . TYR A 1 243 ? 41.281 50.615 3.819 1.00 16.92 240 TYR A O 1
ATOM 1408 N N . ALA A 1 244 ? 40.563 51.268 5.856 1.00 17.60 241 ALA A N 1
ATOM 1409 C CA . ALA A 1 244 ? 41.453 52.429 5.890 1.00 17.51 241 ALA A CA 1
ATOM 1410 C C . ALA A 1 244 ? 42.896 52.007 5.713 1.00 21.63 241 ALA A C 1
ATOM 1411 O O . ALA A 1 244 ? 43.672 52.692 5.052 1.00 20.09 241 ALA A O 1
ATOM 1413 N N . TYR A 1 245 ? 43.257 50.861 6.282 1.00 17.44 242 TYR A N 1
ATOM 1414 C CA . TYR A 1 245 ? 44.627 50.384 6.167 1.00 15.15 242 TYR A CA 1
ATOM 1415 C C . TYR A 1 245 ? 44.926 49.802 4.784 1.00 20.82 242 TYR A C 1
ATOM 1416 O O . TYR A 1 245 ? 46.059 49.844 4.329 1.00 20.73 242 TYR A O 1
ATOM 1425 N N . PHE A 1 246 ? 43.911 49.293 4.091 1.00 18.02 243 PHE A N 1
ATOM 1426 C CA . PHE A 1 246 ? 44.120 48.945 2.691 1.00 17.39 243 PHE A CA 1
ATOM 1427 C C . PHE A 1 246 ? 44.296 50.206 1.848 1.00 19.33 243 PHE A C 1
ATOM 1428 O O . PHE A 1 246 ? 45.237 50.307 1.049 1.00 18.49 243 PHE A O 1
ATOM 1436 N N . ALA A 1 247 ? 43.382 51.159 2.023 1.00 18.88 244 ALA A N 1
ATOM 1437 C CA . ALA A 1 247 ? 43.317 52.323 1.144 1.00 17.91 244 ALA A CA 1
ATOM 1438 C C . ALA A 1 247 ? 44.622 53.093 1.131 1.00 21.66 244 ALA A C 1
ATOM 1439 O O . ALA A 1 247 ? 45.073 53.563 0.084 1.00 26.12 244 ALA A O 1
ATOM 1441 N N . GLU A 1 248 ? 45.259 53.195 2.288 1.00 21.50 245 GLU A N 1
ATOM 1442 C CA . GLU A 1 248 ? 46.463 54.011 2.376 1.00 24.61 245 GLU A CA 1
ATOM 1443 C C . GLU A 1 248 ? 47.695 53.241 1.920 1.00 23.13 245 GLU A C 1
ATOM 1444 O O . GLU A 1 248 ? 48.778 53.811 1.788 1.00 27.48 245 GLU A O 1
ATOM 1450 N N . ASN A 1 249 ? 47.518 51.946 1.668 1.00 20.79 246 ASN A N 1
ATOM 1451 C CA . ASN A 1 249 ? 48.598 51.097 1.183 1.00 21.19 246 ASN A CA 1
ATOM 1452 C C . ASN A 1 249 ? 48.244 50.413 -0.134 1.00 24.01 246 ASN A C 1
ATOM 1453 O O . ASN A 1 249 ? 48.797 49.367 -0.462 1.00 23.86 246 ASN A O 1
ATOM 1458 N N . ALA A 1 250 ? 47.331 51.014 -0.896 1.00 23.59 247 ALA A N 1
ATOM 1459 C CA . ALA A 1 250 ? 46.754 50.350 -2.067 1.00 22.18 247 ALA A CA 1
ATOM 1460 C C . ALA A 1 250 ? 47.769 49.973 -3.147 1.00 22.78 247 ALA A C 1
ATOM 1461 O O . ALA A 1 250 ? 47.576 48.997 -3.870 1.00 26.88 247 ALA A O 1
ATOM 1463 N N . SER A 1 251 ? 48.854 50.736 -3.259 1.00 23.24 248 SER A N 1
ATOM 1464 C CA . SER A 1 251 ? 49.874 50.452 -4.263 1.00 25.08 248 SER A CA 1
ATOM 1465 C C . SER A 1 251 ? 50.731 49.228 -3.925 1.00 26.30 248 SER A C 1
ATOM 1466 O O . SER A 1 251 ? 51.500 48.758 -4.763 1.00 31.38 248 SER A O 1
ATOM 1469 N N . LYS A 1 252 ? 50.597 48.713 -2.703 1.00 23.76 249 LYS A N 1
ATOM 1470 C CA . LYS A 1 252 ? 51.429 47.601 -2.235 1.00 24.65 249 LYS A CA 1
ATOM 1471 C C . LYS A 1 252 ? 50.629 46.344 -1.911 1.00 21.10 249 LYS A C 1
ATOM 1472 O O . LYS A 1 252 ? 51.203 45.301 -1.603 1.00 22.25 249 LYS A O 1
ATOM 1478 N N . LEU A 1 253 ? 49.306 46.462 -1.973 1.00 18.43 250 LEU A N 1
ATOM 1479 C CA . LEU A 1 253 ? 48.397 45.377 -1.624 1.00 16.79 250 LEU A CA 1
ATOM 1480 C C . LEU A 1 253 ? 47.388 45.149 -2.742 1.00 19.32 250 LEU A C 1
ATOM 1481 O O . LEU A 1 253 ? 47.100 46.051 -3.522 1.00 21.14 250 LEU A O 1
ATOM 1486 N N . LYS A 1 254 ? 46.827 43.949 -2.799 1.00 15.41 251 LYS A N 1
ATOM 1487 C CA . LYS A 1 254 ? 45.736 43.672 -3.724 1.00 16.08 251 LYS A CA 1
ATOM 1488 C C . LYS A 1 254 ? 44.495 43.335 -2.898 1.00 16.61 251 LYS A C 1
ATOM 1489 O O . LYS A 1 254 ? 44.503 42.394 -2.110 1.00 17.13 251 LYS A O 1
ATOM 1495 N N . ALA A 1 255 ? 43.428 44.119 -3.051 1.00 15.95 252 ALA A N 1
ATOM 1496 C CA . ALA A 1 255 ? 42.199 43.808 -2.341 1.00 15.36 252 ALA A CA 1
ATOM 1497 C C . ALA A 1 255 ? 41.460 42.715 -3.097 1.00 17.60 252 ALA A C 1
ATOM 1498 O O . ALA A 1 255 ? 41.256 42.807 -4.314 1.00 21.43 252 ALA A O 1
ATOM 1500 N N . VAL A 1 256 ? 41.068 41.680 -2.369 1.00 13.84 253 VAL A N 1
ATOM 1501 C CA . VAL A 1 256 ? 40.292 40.589 -2.944 1.00 15.33 253 VAL A CA 1
ATOM 1502 C C . VAL A 1 256 ? 38.861 41.047 -3.205 1.00 15.32 253 VAL A C 1
ATOM 1503 O O . VAL A 1 256 ? 38.230 41.688 -2.360 1.00 15.54 253 VAL A O 1
ATOM 1507 N N . LYS A 1 257 ? 38.360 40.739 -4.394 1.00 17.61 254 LYS A N 1
ATOM 1508 C CA . LYS A 1 257 ? 36.956 40.991 -4.700 1.00 17.11 254 LYS A CA 1
ATOM 1509 C C . LYS A 1 257 ? 36.119 39.894 -4.054 1.00 17.14 254 LYS A C 1
ATOM 1510 O O . LYS A 1 257 ? 36.526 38.737 -4.048 1.00 17.90 254 LYS A O 1
ATOM 1516 N N . ILE A 1 258 ?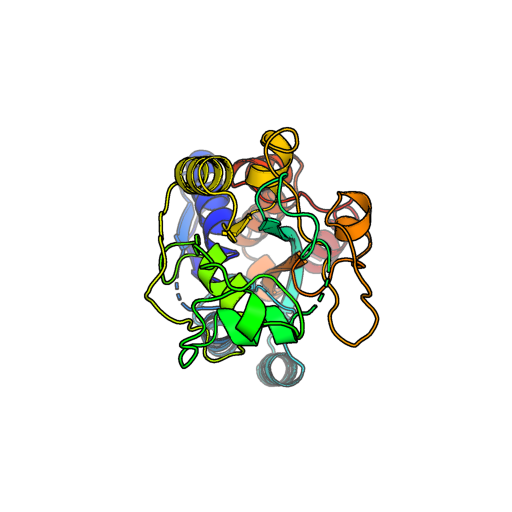 34.957 40.261 -3.512 1.00 17.18 255 ILE A N 1
ATOM 1517 C CA . ILE A 1 258 ? 34.192 39.362 -2.650 1.00 18.31 255 ILE A CA 1
ATOM 1518 C C . ILE A 1 258 ? 32.834 38.966 -3.235 1.00 18.09 255 ILE A C 1
ATOM 1519 O O . ILE A 1 258 ? 32.025 39.824 -3.598 1.00 20.56 255 ILE A O 1
ATOM 1524 N N . SER A 1 259 ? 32.596 37.660 -3.334 1.00 18.11 256 SER A N 1
ATOM 1525 C CA . SER A 1 259 ? 31.284 37.144 -3.711 1.00 18.68 256 SER A CA 1
ATOM 1526 C C . SER A 1 259 ? 30.603 36.537 -2.497 1.00 21.32 256 SER A C 1
ATOM 1527 O O . SER A 1 259 ? 31.246 35.846 -1.715 1.00 20.82 256 SER A O 1
ATOM 1530 N N . ASP A 1 260 ? 29.301 36.774 -2.354 1.00 23.04 257 ASP A N 1
ATOM 1531 C CA . ASP A 1 260 ? 28.574 36.278 -1.190 1.00 23.46 257 ASP A CA 1
ATOM 1532 C C . ASP A 1 260 ? 27.551 35.178 -1.484 1.00 26.84 257 ASP A C 1
ATOM 1533 O O . ASP A 1 260 ? 26.844 34.735 -0.580 1.00 24.88 257 ASP A O 1
ATOM 1538 N N . GLY A 1 261 ? 27.458 34.742 -2.738 1.00 25.27 258 GLY A N 1
ATOM 1539 C CA . GLY A 1 261 ? 26.502 33.705 -3.100 1.00 30.47 258 GLY A CA 1
ATOM 1540 C C . GLY A 1 261 ? 25.083 34.225 -3.243 1.00 32.57 258 GLY A C 1
ATOM 1541 O O . GLY A 1 261 ? 24.154 33.467 -3.524 1.00 34.72 258 GLY A O 1
ATOM 1542 N N . LYS A 1 262 ? 24.907 35.524 -3.043 1.00 28.50 259 LYS A N 1
ATOM 1543 C CA . LYS A 1 262 ? 23.605 36.151 -3.220 1.00 30.16 259 LYS A CA 1
ATOM 1544 C C . LYS A 1 262 ? 23.667 37.166 -4.356 1.00 32.04 259 LYS A C 1
ATOM 1545 O O . LYS A 1 262 ? 23.738 36.790 -5.521 1.00 40.26 259 LYS A O 1
ATOM 1551 N N . LYS A 1 263 ? 23.659 38.450 -4.017 1.00 28.56 260 LYS A N 1
ATOM 1552 C CA . LYS A 1 263 ? 23.673 39.497 -5.038 1.00 35.17 260 LYS A CA 1
ATOM 1553 C C . LYS A 1 263 ? 25.078 40.027 -5.325 1.00 33.15 260 LYS A C 1
ATOM 1554 O O . LYS A 1 263 ? 25.310 40.674 -6.345 1.00 33.44 260 LYS A O 1
ATOM 1557 N N . ALA A 1 264 ? 26.018 39.746 -4.427 1.00 25.90 261 ALA A N 1
ATOM 1558 C CA . ALA A 1 264 ? 27.379 40.240 -4.578 1.00 24.53 261 ALA A CA 1
ATOM 1559 C C . ALA A 1 264 ? 28.238 39.264 -5.377 1.00 25.64 261 ALA A C 1
ATOM 1560 O O . ALA A 1 264 ? 28.525 38.156 -4.926 1.00 22.53 261 ALA A O 1
ATOM 1562 N N . VAL A 1 265 ? 28.639 39.667 -6.577 1.00 25.54 262 VAL A N 1
ATOM 1563 C CA . VAL A 1 265 ? 29.520 38.842 -7.386 1.00 23.74 262 VAL A CA 1
ATOM 1564 C C . VAL A 1 265 ? 30.831 39.580 -7.628 1.00 25.17 262 VAL A C 1
ATOM 1565 O O . VAL A 1 265 ? 30.857 40.581 -8.347 1.00 26.34 262 VAL A O 1
ATOM 1569 N N . CYS A 1 266 ? 31.907 39.078 -7.022 1.00 22.92 263 CYS A N 1
ATOM 1570 C CA . CYS A 1 266 ? 33.251 39.645 -7.184 1.00 23.08 263 CYS A CA 1
ATOM 1571 C C . CYS A 1 266 ? 33.275 41.172 -7.050 1.00 18.91 263 CYS A C 1
ATOM 1572 O O . CYS A 1 266 ? 33.700 41.889 -7.953 1.00 24.27 263 CYS A O 1
ATOM 1575 N N . VAL A 1 267 ? 32.804 41.657 -5.902 1.00 19.84 264 VAL A N 1
ATOM 1576 C CA . VAL A 1 267 ? 32.735 43.083 -5.649 1.00 21.35 264 VAL A CA 1
ATOM 1577 C C . VAL A 1 267 ? 34.034 43.605 -5.048 1.00 18.28 264 VAL A C 1
ATOM 1578 O O . VAL A 1 267 ? 34.487 43.128 -4.005 1.00 18.76 264 VAL A O 1
ATOM 1582 N N . GLU A 1 268 ? 34.649 44.565 -5.732 1.00 19.93 265 GLU A N 1
ATOM 1583 C CA . GLU A 1 268 ? 35.860 45.207 -5.232 1.00 21.18 265 GLU A CA 1
ATOM 1584 C C . GLU A 1 268 ? 35.458 46.212 -4.156 1.00 22.30 265 GLU A C 1
ATOM 1585 O O . GLU A 1 268 ? 34.509 46.963 -4.354 1.00 21.07 265 GLU A O 1
ATOM 1591 N N . PRO A 1 269 ? 36.167 46.232 -3.010 1.00 17.99 266 PRO A N 1
ATOM 1592 C CA . PRO A 1 269 ? 35.892 47.270 -2.008 1.00 16.57 266 PRO A CA 1
ATOM 1593 C C . PRO A 1 269 ? 36.436 48.623 -2.480 1.00 17.61 266 PRO A C 1
ATOM 1594 O O . PRO A 1 269 ? 37.643 48.797 -2.694 1.00 20.63 266 PRO A O 1
ATOM 1598 N N . THR A 1 270 ? 35.527 49.573 -2.691 1.00 17.09 267 THR A N 1
ATOM 1599 C CA . THR A 1 270 ? 35.885 50.929 -3.096 1.00 16.73 267 THR A CA 1
ATOM 1600 C C . THR A 1 270 ? 34.927 51.847 -2.355 1.00 18.72 267 THR A C 1
ATOM 1601 O O . THR A 1 270 ? 33.933 51.375 -1.796 1.00 18.72 267 THR A O 1
ATOM 1605 N N . PRO A 1 271 ? 35.198 53.161 -2.359 1.00 19.96 268 PRO A N 1
ATOM 1606 C CA . PRO A 1 271 ? 34.231 54.021 -1.674 1.00 20.02 268 PRO A CA 1
ATOM 1607 C C . PRO A 1 271 ? 32.848 53.910 -2.295 1.00 22.06 268 PRO A C 1
ATOM 1608 O O . PRO A 1 271 ? 31.846 53.980 -1.576 1.00 24.47 268 PRO A O 1
ATOM 1612 N N . ALA A 1 272 ? 32.804 53.680 -3.602 1.00 22.39 269 ALA A N 1
ATOM 1613 C CA . ALA A 1 272 ? 31.524 53.582 -4.297 1.00 22.82 269 ALA A CA 1
ATOM 1614 C C . ALA A 1 272 ? 30.757 52.327 -3.904 1.00 23.66 269 ALA A C 1
ATOM 1615 O O . ALA A 1 272 ? 29.563 52.397 -3.608 1.00 24.33 269 ALA A O 1
ATOM 1617 N N . THR A 1 273 ? 31.430 51.177 -3.894 1.00 20.52 270 THR A N 1
ATOM 1618 C CA . THR A 1 273 ? 30.728 49.931 -3.595 1.00 19.88 270 THR A CA 1
ATOM 1619 C C . THR A 1 273 ? 30.388 49.818 -2.124 1.00 16.91 270 THR A C 1
ATOM 1620 O O . THR A 1 273 ? 29.432 49.143 -1.744 1.00 19.12 270 THR A O 1
ATOM 1624 N N . ILE A 1 274 ? 31.179 50.470 -1.283 1.00 18.57 271 ILE A N 1
ATOM 1625 C CA . ILE A 1 274 ? 30.873 50.484 0.134 1.00 17.18 271 ILE A CA 1
ATOM 1626 C C . ILE A 1 274 ? 29.679 51.399 0.398 1.00 20.12 271 ILE A C 1
ATOM 1627 O O . ILE A 1 274 ? 28.741 51.012 1.104 1.00 21.58 271 ILE A O 1
ATOM 1632 N N . GLU A 1 275 ? 29.705 52.597 -0.174 1.00 20.17 272 GLU A N 1
ATOM 1633 C CA . GLU A 1 275 ? 28.610 53.553 0.032 1.00 21.58 272 GLU A CA 1
ATOM 1634 C C . GLU A 1 275 ? 27.281 53.082 -0.544 1.00 25.17 272 GLU A C 1
ATOM 1635 O O . GLU A 1 275 ? 26.228 53.485 -0.069 1.00 25.25 272 GLU A O 1
ATOM 1641 N N . SER A 1 276 ? 27.325 52.249 -1.576 1.00 23.01 273 SER A N 1
ATOM 1642 C CA . SER A 1 276 ? 26.092 51.822 -2.247 1.00 21.10 273 SER A CA 1
ATOM 1643 C C . SER A 1 276 ? 25.554 50.544 -1.621 1.00 21.18 273 SER A C 1
ATOM 1644 O O . SER A 1 276 ? 24.472 50.080 -1.973 1.00 25.62 273 SER A O 1
ATOM 1647 N N . GLY A 1 277 ? 26.343 49.954 -0.730 1.00 22.13 274 GLY A N 1
ATOM 1648 C CA . GLY A 1 277 ? 25.974 48.707 -0.086 1.00 22.56 274 GLY A CA 1
ATOM 1649 C C . GLY A 1 277 ? 26.214 47.471 -0.941 1.00 21.70 274 GLY A C 1
ATOM 1650 O O . GLY A 1 277 ? 25.808 46.377 -0.576 1.00 23.44 274 GLY A O 1
ATOM 1651 N N . GLU A 1 278 ? 26.862 47.641 -2.083 1.00 19.39 275 GLU A N 1
ATOM 1652 C CA A GLU A 1 278 ? 27.103 46.512 -2.971 0.55 19.44 275 GLU A CA 1
ATOM 1653 C CA B GLU A 1 278 ? 27.150 46.521 -2.989 0.45 21.47 275 GLU A CA 1
ATOM 1654 C C . GLU A 1 278 ? 28.134 45.561 -2.356 1.00 21.50 275 GLU A C 1
ATOM 1655 O O . GLU A 1 278 ? 28.068 44.353 -2.564 1.00 22.27 275 GLU A O 1
ATOM 1666 N N . TYR A 1 279 ? 29.075 46.119 -1.600 1.00 19.68 276 TYR A N 1
ATOM 1667 C CA . TYR A 1 279 ? 30.140 45.331 -0.998 1.00 17.69 276 TYR A CA 1
ATOM 1668 C C . TYR A 1 279 ? 29.657 44.706 0.312 1.00 17.82 276 TYR A C 1
ATOM 1669 O O . TYR A 1 279 ? 29.825 45.265 1.404 1.00 18.89 276 TYR A O 1
ATOM 1678 N N . THR A 1 280 ? 29.024 43.543 0.180 1.00 18.90 277 THR A N 1
ATOM 1679 C CA A THR A 1 280 ? 28.469 42.826 1.320 0.60 17.63 277 THR A CA 1
ATOM 1680 C CA B THR A 1 280 ? 28.474 42.799 1.317 0.40 18.40 277 THR A CA 1
ATOM 1681 C C . THR A 1 280 ? 29.002 41.382 1.309 1.00 22.15 277 THR A C 1
ATOM 1682 O O . THR A 1 280 ? 29.162 40.786 0.248 1.00 20.43 277 THR A O 1
ATOM 1689 N N . PRO A 1 281 ? 29.257 40.804 2.492 1.00 18.29 278 PRO A N 1
ATOM 1690 C CA . PRO A 1 281 ? 28.975 41.281 3.854 1.00 16.34 278 PRO A CA 1
ATOM 1691 C C . PRO A 1 281 ? 30.062 42.092 4.549 1.00 16.20 278 PRO A C 1
ATOM 1692 O O . PRO A 1 281 ? 29.874 42.425 5.722 1.00 17.79 278 PRO A O 1
ATOM 1696 N N . LEU A 1 282 ? 31.155 42.407 3.872 1.00 15.85 279 LEU A N 1
ATOM 1697 C CA . LEU A 1 282 ? 32.295 43.015 4.553 1.00 15.96 279 LEU A CA 1
ATOM 1698 C C . LEU A 1 282 ? 32.287 44.549 4.649 1.00 18.31 279 LEU A C 1
ATOM 1699 O O . LEU A 1 282 ? 33.276 45.153 5.049 1.00 17.68 279 LEU A O 1
ATOM 1704 N N . SER A 1 283 ? 31.169 45.179 4.298 1.00 15.42 280 SER A N 1
ATOM 1705 C CA . SER A 1 283 ? 30.916 46.534 4.790 1.00 15.30 280 SER A CA 1
ATOM 1706 C C . SER A 1 283 ? 29.493 46.588 5.289 1.00 15.84 280 SER A C 1
ATOM 1707 O O . SER A 1 283 ? 28.616 45.902 4.767 1.00 17.96 280 SER A O 1
ATOM 1710 N N . ARG A 1 284 ? 29.270 47.383 6.330 1.00 14.80 281 ARG A N 1
ATOM 1711 C CA . ARG A 1 284 ? 27.940 47.492 6.912 1.00 15.68 281 ARG A CA 1
ATOM 1712 C C . ARG A 1 284 ? 27.833 48.769 7.727 1.00 15.01 281 ARG A C 1
ATOM 1713 O O . ARG A 1 284 ? 28.837 49.269 8.242 1.00 17.79 281 ARG A O 1
ATOM 1721 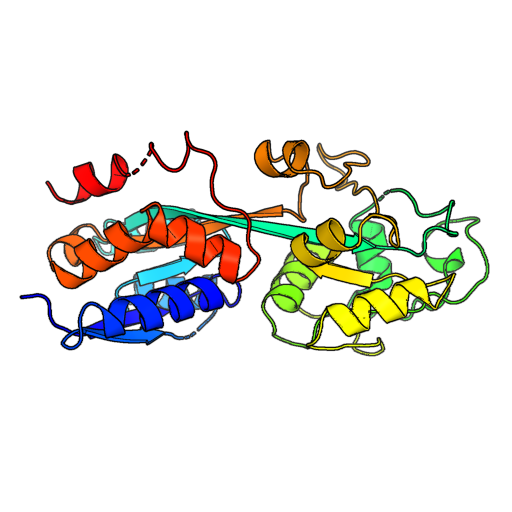N N . PRO A 1 285 ? 26.605 49.289 7.872 1.00 15.61 282 PRO A N 1
ATOM 1722 C CA . PRO A 1 285 ? 26.397 50.501 8.662 1.00 15.86 282 PRO A CA 1
ATOM 1723 C C . PRO A 1 285 ? 26.470 50.201 10.152 1.00 20.32 282 PRO A C 1
ATOM 1724 O O . PRO A 1 285 ? 26.158 49.087 10.578 1.00 21.24 282 PRO A O 1
ATOM 1728 N N . LEU A 1 286 ? 26.895 51.191 10.932 1.00 17.31 283 LEU A N 1
ATOM 1729 C CA . LEU A 1 286 ? 26.925 51.073 12.388 1.00 17.07 283 LEU A CA 1
ATOM 1730 C C . LEU A 1 286 ? 25.894 52.003 12.999 1.00 19.13 283 LEU A C 1
ATOM 1731 O O . LEU A 1 286 ? 25.666 53.102 12.487 1.00 20.04 283 LEU A O 1
ATOM 1736 N N . PHE A 1 287 ? 25.281 51.568 14.102 1.00 18.63 284 PHE A N 1
ATOM 1737 C CA . PHE A 1 287 ? 24.178 52.300 14.710 1.00 21.39 284 PHE A CA 1
ATOM 1738 C C . PHE A 1 287 ? 24.374 52.622 16.186 1.00 21.02 284 PHE A C 1
ATOM 1739 O O . PHE A 1 287 ? 25.048 51.900 16.923 1.00 20.92 284 PHE A O 1
ATOM 1747 N N . ILE A 1 288 ? 23.745 53.712 16.597 1.00 21.03 285 ILE A N 1
ATOM 1748 C CA . ILE A 1 288 ? 23.590 54.052 18.003 1.00 22.65 285 ILE A CA 1
ATOM 1749 C C . ILE A 1 288 ? 22.096 54.166 18.273 1.00 25.96 285 ILE A C 1
ATOM 1750 O O . ILE A 1 288 ? 21.374 54.821 17.518 1.00 24.86 285 ILE A O 1
ATOM 1755 N N . TYR A 1 289 ? 21.629 53.510 19.335 1.00 23.88 286 TYR A N 1
ATOM 1756 C CA . TYR A 1 289 ? 20.222 53.547 19.729 1.00 26.49 286 TYR A CA 1
ATOM 1757 C C . TYR A 1 289 ? 20.070 54.212 21.078 1.00 28.23 286 TYR A C 1
ATOM 1758 O O . TYR A 1 289 ? 20.890 54.013 21.972 1.00 31.35 286 TYR A O 1
ATOM 1767 N N . THR A 1 290 ? 19.012 54.998 21.230 1.00 28.32 287 THR A N 1
ATOM 1768 C CA . THR A 1 290 ? 18.58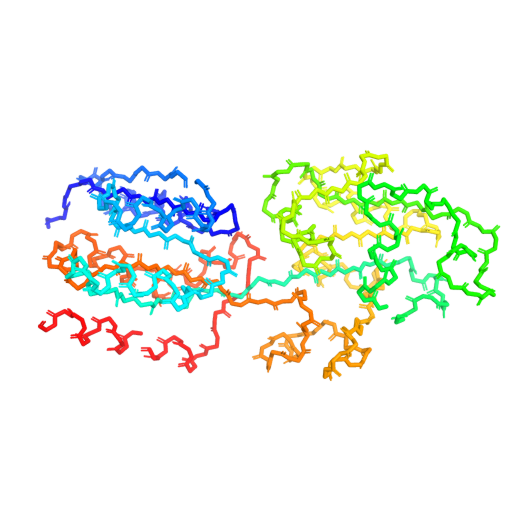5 55.429 22.548 1.00 27.79 287 THR A CA 1
ATOM 1769 C C . THR A 1 290 ? 17.063 55.478 22.502 1.00 29.43 287 THR A C 1
ATOM 1770 O O . THR A 1 290 ? 16.465 54.888 21.609 1.00 30.09 287 THR A O 1
ATOM 1774 N N . THR A 1 291 ? 16.426 56.136 23.460 1.00 30.13 288 THR A N 1
ATOM 1775 C CA . THR A 1 291 ? 14.971 56.183 23.463 1.00 31.84 288 THR A CA 1
ATOM 1776 C C . THR A 1 291 ? 14.484 57.621 23.484 1.00 33.14 288 THR A C 1
ATOM 1777 O O . THR A 1 291 ? 15.237 58.532 23.817 1.00 35.99 288 THR A O 1
ATOM 1781 N N . LYS A 1 292 ? 13.220 57.816 23.121 1.00 34.58 289 LYS A N 1
ATOM 1782 C CA . LYS A 1 292 ? 12.607 59.134 23.127 1.00 36.24 289 LYS A CA 1
ATOM 1783 C C . LYS A 1 292 ? 12.588 59.704 24.543 1.00 38.52 289 LYS A C 1
ATOM 1784 O O . LYS A 1 292 ? 12.825 60.895 24.748 1.00 37.74 289 LYS A O 1
ATOM 1790 N N . ALA A 1 293 ? 12.328 58.844 25.524 1.00 38.42 290 ALA A N 1
ATOM 1791 C CA . ALA A 1 293 ? 12.310 59.272 26.917 1.00 38.15 290 ALA A CA 1
ATOM 1792 C C . ALA A 1 293 ? 13.685 59.734 27.403 1.00 37.20 290 ALA A C 1
ATOM 1793 O O . ALA A 1 293 ? 13.792 60.746 28.094 1.00 39.55 290 ALA A O 1
ATOM 1795 N N . LYS A 1 294 ? 14.735 58.997 27.046 1.00 36.69 291 LYS A N 1
ATOM 1796 C CA . LYS A 1 294 ? 16.089 59.364 27.460 1.00 39.77 291 LYS A CA 1
ATOM 1797 C C . LYS A 1 294 ? 16.522 60.681 26.831 1.00 37.35 291 LYS A C 1
ATOM 1798 O O . LYS A 1 294 ? 17.313 61.421 27.409 1.00 37.48 291 LYS A O 1
ATOM 1804 N N . LEU A 1 295 ? 16.006 60.961 25.639 1.00 37.22 292 LEU A N 1
ATOM 1805 C CA . LEU A 1 295 ? 16.343 62.187 24.920 1.00 37.18 292 LEU A CA 1
ATOM 1806 C C . LEU A 1 295 ? 15.780 63.450 25.582 1.00 46.22 292 LEU A C 1
ATOM 1807 O O . LEU A 1 295 ? 16.156 64.566 25.216 1.00 42.18 292 LEU A O 1
ATOM 1812 N N . LYS A 1 296 ? 14.891 63.271 26.558 1.00 40.02 293 LYS A N 1
ATOM 1813 C CA . LYS A 1 296 ? 14.396 64.386 27.359 1.00 44.68 293 LYS A CA 1
ATOM 1814 C C . LYS A 1 296 ? 15.487 64.887 28.296 1.00 44.08 293 LYS A C 1
ATOM 1815 O O . LYS A 1 296 ? 15.470 66.040 28.723 1.00 47.96 293 LYS A O 1
ATOM 1821 N N . ARG A 1 297 ? 16.422 64.002 28.630 1.00 43.52 294 ARG A N 1
ATOM 1822 C CA . ARG A 1 297 ? 17.590 64.371 29.422 1.00 46.21 294 ARG A CA 1
ATOM 1823 C C . ARG A 1 297 ? 18.559 65.088 28.493 1.00 50.17 294 ARG A C 1
ATOM 1824 O O . ARG A 1 297 ? 19.033 64.503 27.522 1.00 42.26 294 ARG A O 1
ATOM 1832 N N . PRO A 1 298 ? 18.842 66.369 28.775 1.00 50.69 295 PRO A N 1
ATOM 1833 C CA . PRO A 1 298 ? 19.618 67.188 27.837 1.00 50.19 295 PRO A CA 1
ATOM 1834 C C . PRO A 1 298 ? 21.047 66.692 27.612 1.00 52.16 295 PRO A C 1
ATOM 1835 O O . PRO A 1 298 ? 21.611 66.966 26.555 1.00 62.92 295 PRO A O 1
ATOM 1839 N N . GLU A 1 299 ? 21.622 65.973 28.571 1.00 49.42 296 GLU A N 1
ATOM 1840 C CA . GLU A 1 299 ? 22.963 65.418 28.383 1.00 48.57 296 GLU A CA 1
ATOM 1841 C C . GLU A 1 299 ? 22.964 64.252 27.383 1.00 46.02 296 GLU A C 1
ATOM 1842 O O . GLU A 1 299 ? 23.952 64.019 26.678 1.00 45.25 296 GLU A O 1
ATOM 1848 N N . VAL A 1 300 ? 21.854 63.522 27.321 1.00 43.43 297 VAL A N 1
ATOM 1849 C CA . VAL A 1 300 ? 21.713 62.434 26.365 1.00 38.67 297 VAL A CA 1
ATOM 1850 C C . VAL A 1 300 ? 21.460 63.017 24.985 1.00 41.04 297 VAL A C 1
ATOM 1851 O O . VAL A 1 300 ? 22.068 62.598 24.001 1.00 40.03 297 VAL A O 1
ATOM 1855 N N . ALA A 1 301 ? 20.572 64.004 24.923 1.00 48.12 298 ALA A N 1
ATOM 1856 C CA . ALA A 1 301 ? 20.291 64.694 23.670 1.00 50.67 298 ALA A CA 1
ATOM 1857 C C . ALA A 1 301 ? 21.545 65.361 23.119 1.00 53.74 298 ALA A C 1
ATOM 1858 O O . ALA A 1 301 ? 21.845 65.254 21.932 1.00 46.94 298 ALA A O 1
ATOM 1860 N N . GLU A 1 302 ? 22.283 66.041 23.990 1.00 57.44 299 GLU A N 1
ATOM 1861 C CA . GLU A 1 302 ? 23.531 66.681 23.591 1.00 61.11 299 GLU A CA 1
ATOM 1862 C C . GLU A 1 302 ? 24.567 65.678 23.088 1.00 53.44 299 GLU A C 1
ATOM 1863 O O . GLU A 1 302 ? 25.361 65.986 22.198 1.00 52.98 299 GLU A O 1
ATOM 1869 N N . PHE A 1 303 ? 24.559 64.477 23.654 1.00 51.71 300 PHE A N 1
ATOM 1870 C CA . PHE A 1 303 ? 25.501 63.450 23.233 1.00 45.22 300 PHE A CA 1
ATOM 1871 C C . PHE A 1 303 ? 25.221 62.979 21.809 1.00 46.10 300 PHE A C 1
ATOM 1872 O O . PHE A 1 303 ? 26.145 62.773 21.021 1.00 44.30 300 PHE A O 1
ATOM 1880 N N . ILE A 1 304 ? 23.945 62.797 21.484 1.00 40.85 301 ILE A N 1
ATOM 1881 C CA . ILE A 1 304 ? 23.570 62.362 20.144 1.00 40.49 301 ILE A CA 1
ATOM 1882 C C . ILE A 1 304 ? 23.863 63.455 19.118 1.00 32.67 3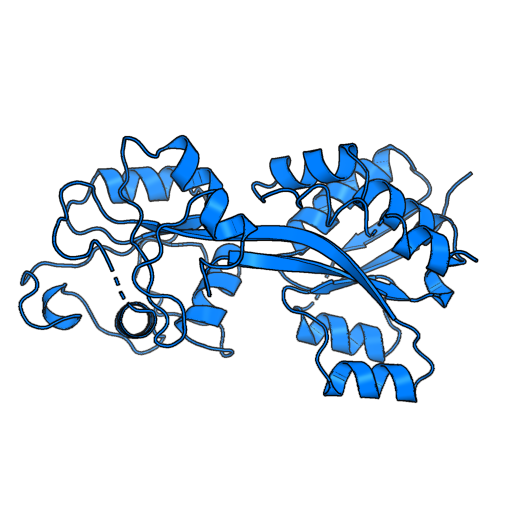01 ILE A C 1
ATOM 1883 O O . ILE A 1 304 ? 24.356 63.173 18.028 1.00 36.36 301 ILE A O 1
ATOM 1888 N N . LYS A 1 305 ? 23.573 64.701 19.482 1.00 37.56 302 LYS A N 1
ATOM 1889 C CA . LYS A 1 305 ? 23.821 65.843 18.603 1.00 34.54 302 LYS A CA 1
ATOM 1890 C C . LYS A 1 305 ? 25.287 65.961 18.177 1.00 39.42 302 LYS A C 1
ATOM 1891 O O . LYS A 1 305 ? 25.591 66.102 16.989 1.00 40.64 302 LYS A O 1
ATOM 1897 N N . PHE A 1 306 ? 26.191 65.889 19.146 1.00 40.60 303 PHE A N 1
ATOM 1898 C CA . PHE A 1 306 ? 27.626 65.936 18.867 1.00 40.90 303 PHE A CA 1
ATOM 1899 C C . PHE A 1 306 ? 28.046 64.781 17.960 1.00 37.63 303 PHE A C 1
ATOM 1900 O O . PHE A 1 306 ? 28.858 64.944 17.047 1.00 36.68 303 PHE A O 1
ATOM 1908 N N . LEU A 1 307 ? 27.472 63.614 18.220 1.00 38.48 304 LEU A N 1
ATOM 1909 C CA . LEU A 1 307 ? 27.757 62.405 17.461 1.00 36.47 304 LEU A CA 1
ATOM 1910 C C . LEU A 1 307 ? 27.422 62.564 15.973 1.00 36.31 304 LEU A C 1
ATOM 1911 O O . LEU A 1 307 ? 28.155 62.087 15.104 1.00 32.11 304 LEU A O 1
ATOM 1916 N N . LEU A 1 308 ? 26.324 63.257 15.686 1.00 34.32 305 LEU A N 1
ATOM 1917 C CA . LEU A 1 308 ? 25.841 63.420 14.315 1.00 31.18 305 LEU A CA 1
ATOM 1918 C C . LEU A 1 308 ? 26.463 64.624 13.608 1.00 33.71 305 LEU A C 1
ATOM 1919 O O . LEU A 1 308 ? 26.329 64.783 12.398 1.00 37.75 305 LEU A O 1
ATOM 1924 N N . SER A 1 309 ? 27.133 65.477 14.370 1.00 31.97 306 SER A N 1
ATOM 1925 C CA . SER A 1 309 ? 27.705 66.705 13.828 1.00 36.30 306 SER A CA 1
ATOM 1926 C C . SER A 1 309 ? 28.921 66.417 12.960 1.00 38.04 306 SER A C 1
ATOM 1927 O O . SER A 1 309 ? 29.384 65.281 12.890 1.00 33.40 306 SER A O 1
ATOM 1930 N N . GLU A 1 310 ? 29.436 67.457 12.309 1.00 35.06 307 GLU A N 1
ATOM 1931 C CA . GLU A 1 310 ? 30.637 67.334 11.489 1.00 39.30 307 GLU A CA 1
ATOM 1932 C C . GLU A 1 310 ? 31.826 66.895 12.342 1.00 38.73 307 GLU A C 1
ATOM 1933 O O . GLU A 1 310 ? 32.708 66.176 11.874 1.00 37.88 307 GLU A O 1
ATOM 1939 N N . LYS A 1 311 ? 31.842 67.333 13.597 1.00 38.33 308 LYS A N 1
ATOM 1940 C CA . LYS A 1 311 ? 32.875 66.908 14.538 1.00 38.82 308 LYS A CA 1
ATOM 1941 C C . LYS A 1 311 ? 32.756 65.419 14.833 1.00 34.50 308 LYS A C 1
ATOM 1942 O O . LYS A 1 311 ? 33.761 64.732 15.016 1.00 32.65 308 LYS A O 1
ATOM 1948 N N . GLY A 1 312 ? 31.521 64.933 14.890 1.00 32.55 309 GLY A N 1
ATOM 1949 C CA . GLY A 1 312 ? 31.271 63.518 15.080 1.00 31.18 309 GLY A CA 1
ATOM 1950 C C . GLY A 1 312 ? 31.813 62.729 13.909 1.00 30.54 309 GLY A C 1
ATOM 1951 O O . GLY A 1 312 ? 32.464 61.700 14.094 1.00 29.86 309 GLY A O 1
ATOM 1952 N N . ASP A 1 313 ? 31.552 63.224 12.701 1.00 31.62 310 ASP A N 1
ATOM 1953 C CA . ASP A 1 313 ? 32.032 62.575 11.484 1.00 27.24 310 ASP A CA 1
ATOM 1954 C C . ASP A 1 313 ? 33.554 62.527 11.466 1.00 30.34 310 ASP A C 1
ATOM 1955 O O . ASP A 1 313 ? 34.144 61.546 11.021 1.00 29.08 310 ASP A O 1
ATOM 1960 N N . GLN A 1 314 ? 34.187 63.593 11.945 1.00 31.76 311 GLN A N 1
ATOM 1961 C CA . GLN A 1 314 ? 35.645 63.646 11.994 1.00 30.27 311 GLN A CA 1
ATOM 1962 C C . GLN A 1 314 ? 36.207 62.600 12.949 1.00 33.42 311 GLN A C 1
ATOM 1963 O O . GLN A 1 314 ? 37.219 61.967 12.660 1.00 31.94 311 GLN A O 1
ATOM 1969 N N . LEU A 1 315 ? 35.544 62.422 14.087 1.00 30.93 312 LEU A N 1
ATOM 1970 C CA . LEU A 1 315 ? 35.961 61.416 15.060 1.00 30.76 312 LEU A CA 1
ATOM 1971 C C . LEU A 1 315 ? 35.765 60.013 14.482 1.00 28.58 312 LEU A C 1
ATOM 1972 O O . LEU A 1 315 ? 36.589 59.124 14.694 1.00 29.75 312 LEU A O 1
ATOM 1977 N N . VAL A 1 316 ? 34.676 59.830 13.745 1.00 24.26 313 VAL A N 1
ATOM 1978 C CA . VAL A 1 316 ? 34.402 58.555 13.089 1.00 22.10 313 VAL A CA 1
ATOM 1979 C C . VAL A 1 316 ? 35.559 58.183 12.158 1.00 25.63 313 VAL A C 1
ATOM 1980 O O . VAL A 1 316 ? 36.046 57.049 12.172 1.00 22.92 313 VAL A O 1
ATOM 1984 N N . GLU A 1 317 ? 36.032 59.152 11.382 1.00 22.64 314 GLU A N 1
ATOM 1985 C CA . GLU A 1 317 ? 37.169 58.912 10.494 1.00 24.86 314 GLU A CA 1
ATOM 1986 C C . GLU A 1 317 ? 38.459 58.727 11.288 1.00 26.83 314 GLU A C 1
ATOM 1987 O O . GLU A 1 317 ? 39.345 57.977 10.890 1.00 28.35 314 GLU A O 1
ATOM 1993 N N . GLU A 1 318 ? 38.565 59.413 12.418 1.00 27.82 315 GLU A N 1
ATOM 1994 C CA . GLU A 1 318 ? 39.771 59.335 13.232 1.00 28.49 315 GLU A CA 1
ATOM 1995 C C . GLU A 1 318 ? 40.009 57.926 13.770 1.00 27.49 315 GLU A C 1
ATOM 1996 O O . GLU A 1 318 ? 41.157 57.503 13.935 1.00 30.19 315 GLU A O 1
ATOM 2002 N N . VAL A 1 319 ? 38.929 57.201 14.049 1.00 26.49 316 VAL A N 1
ATOM 2003 C CA . VAL A 1 319 ? 39.066 55.828 14.530 1.00 30.23 316 VAL A CA 1
ATOM 2004 C C . VAL A 1 319 ? 38.995 54.842 13.363 1.00 26.46 316 VAL A C 1
ATOM 2005 O O . VAL A 1 319 ? 38.767 53.650 13.559 1.00 29.29 316 VAL A O 1
ATOM 2009 N N . LYS A 1 320 ? 39.171 55.376 12.152 1.00 24.54 317 LYS A N 1
ATOM 2010 C CA . LYS A 1 320 ? 39.418 54.597 10.930 1.00 21.56 317 LYS A CA 1
ATOM 2011 C C . LYS A 1 320 ? 38.164 54.017 10.277 1.00 19.89 317 LYS A C 1
ATOM 2012 O O . LYS A 1 320 ? 38.254 53.096 9.455 1.00 20.47 317 LYS A O 1
ATOM 2018 N N . TYR A 1 321 ? 37.006 54.568 10.621 1.00 17.67 318 TYR A N 1
ATOM 2019 C CA . TYR A 1 321 ? 35.764 54.188 9.966 1.00 17.86 318 TYR A CA 1
ATOM 2020 C C . TYR A 1 321 ? 35.443 55.161 8.838 1.00 17.02 318 TYR A C 1
ATOM 2021 O O . TYR A 1 321 ? 36.159 56.140 8.621 1.00 18.94 318 TYR A O 1
ATOM 2030 N N . ILE A 1 322 ? 34.366 54.874 8.120 1.00 17.61 319 ILE A N 1
ATOM 2031 C CA . ILE A 1 322 ? 33.919 55.691 6.996 1.00 16.97 319 ILE A CA 1
ATOM 2032 C C . ILE A 1 322 ? 32.734 56.541 7.464 1.00 19.66 319 ILE A C 1
ATOM 2033 O O . ILE A 1 322 ? 31.794 56.025 8.071 1.00 19.44 319 ILE A O 1
ATOM 2038 N N . LYS A 1 323 ? 32.781 57.847 7.215 1.00 19.03 320 LYS A N 1
ATOM 2039 C CA . LYS A 1 323 ? 31.690 58.699 7.683 1.00 19.57 320 LYS A CA 1
ATOM 2040 C C . LYS A 1 323 ? 30.469 58.459 6.805 1.00 19.76 320 LYS A C 1
ATOM 2041 O O . LYS A 1 323 ? 30.600 58.057 5.643 1.00 20.43 320 LYS A O 1
ATOM 2047 N N . VAL A 1 324 ? 29.281 58.675 7.364 1.00 20.73 321 VAL A N 1
ATOM 2048 C CA . VAL A 1 324 ? 28.051 58.418 6.615 1.00 21.35 321 VAL A CA 1
ATOM 2049 C C . VAL A 1 324 ? 27.870 59.414 5.462 1.00 23.88 321 VAL A C 1
ATOM 2050 O O . VAL A 1 324 ? 28.327 60.562 5.534 1.00 23.75 321 VAL A O 1
ATOM 2054 N N . PRO A 1 325 ? 27.199 58.972 4.386 1.00 21.08 322 PRO A N 1
ATOM 2055 C CA . PRO A 1 325 ? 26.816 59.858 3.282 1.00 22.05 322 PRO A CA 1
ATOM 2056 C C . PRO A 1 325 ? 26.008 61.056 3.780 1.00 20.70 322 PRO A C 1
ATOM 2057 O O . PRO A 1 325 ? 25.380 60.962 4.834 1.00 21.20 322 PRO A O 1
ATOM 2061 N N . LYS A 1 326 ? 26.036 62.162 3.044 1.00 20.72 323 LYS A N 1
ATOM 2062 C CA . LYS A 1 326 ? 25.309 63.355 3.457 1.00 24.71 323 LYS A CA 1
ATOM 2063 C C . LYS A 1 326 ? 23.820 63.066 3.623 1.00 22.11 323 LYS A C 1
ATOM 2064 O O . LYS A 1 326 ? 23.185 63.605 4.527 1.00 24.22 323 LYS A O 1
ATOM 2070 N N . SER A 1 327 ? 23.256 62.228 2.754 1.00 22.98 324 SER A N 1
ATOM 2071 C CA . SER A 1 327 ? 21.824 61.944 2.852 1.00 23.15 324 SER A CA 1
ATOM 2072 C C . SER A 1 327 ? 21.512 61.243 4.163 1.00 21.05 324 SER A C 1
ATOM 2073 O O . SER A 1 327 ? 20.464 61.473 4.766 1.00 22.33 324 SER A O 1
ATOM 2076 N N . VAL A 1 328 ? 22.437 60.403 4.619 1.00 18.59 325 VAL A N 1
ATOM 2077 C CA . VAL A 1 328 ? 22.274 59.724 5.900 1.00 18.67 325 VAL A CA 1
ATOM 2078 C C . VAL A 1 328 ? 22.342 60.735 7.049 1.00 23.36 325 VAL A C 1
ATOM 2079 O O . VAL A 1 328 ? 21.493 60.730 7.935 1.00 21.63 325 VAL A O 1
ATOM 2083 N N . LYS A 1 329 ? 23.348 61.606 7.014 1.00 19.75 326 LYS A N 1
ATOM 2084 C CA . LYS A 1 329 ? 23.524 62.644 8.031 1.00 23.25 326 LYS A CA 1
ATOM 2085 C C . LYS A 1 329 ? 22.287 63.519 8.147 1.00 23.45 326 LYS A C 1
ATOM 2086 O O . LYS A 1 329 ? 21.812 63.793 9.255 1.00 24.87 326 LYS A O 1
ATOM 2092 N N . GLU A 1 330 ? 21.758 63.947 7.005 1.00 25.93 327 GLU A N 1
ATOM 2093 C CA A GLU A 1 330 ? 20.592 64.816 7.022 0.43 26.68 327 GLU A CA 1
ATOM 2094 C CA B GLU A 1 330 ? 20.577 64.806 6.981 0.57 26.33 327 GLU A CA 1
ATOM 2095 C C . GLU A 1 330 ? 19.410 64.108 7.663 1.00 27.71 327 GLU A C 1
ATOM 2096 O O . GLU A 1 330 ? 18.714 64.686 8.494 1.00 26.32 327 GLU A O 1
ATOM 2107 N N . THR A 1 331 ? 19.205 62.849 7.302 1.00 27.22 328 THR A N 1
ATOM 2108 C CA . THR A 1 331 ? 18.097 62.076 7.848 1.00 26.65 328 THR A CA 1
ATOM 2109 C C . THR A 1 331 ? 18.225 61.880 9.361 1.00 27.66 328 THR A C 1
ATOM 2110 O O . THR A 1 331 ? 17.260 62.064 10.106 1.00 30.04 328 THR A O 1
ATOM 2122 N N . GLN A 1 333 ? 19.892 63.754 11.548 1.00 23.10 330 GLN A N 1
ATOM 2123 C CA . GLN A 1 333 ? 19.685 65.029 12.228 1.00 23.13 330 GLN A CA 1
ATOM 2124 C C . GLN A 1 333 ? 18.208 65.370 12.310 1.00 24.17 330 GLN A C 1
ATOM 2125 O O . GLN A 1 333 ? 17.717 65.869 13.319 1.00 25.22 330 GLN A O 1
ATOM 2131 N N . GLN A 1 334 ? 17.496 65.103 11.229 1.00 24.72 331 GLN A N 1
ATOM 2132 C CA . GLN A 1 334 ? 16.086 65.397 11.194 1.00 26.99 331 GLN A CA 1
ATOM 2133 C C . GLN A 1 334 ? 15.353 64.460 12.153 1.00 25.91 331 GLN A C 1
ATOM 2134 O O . GLN A 1 334 ? 14.414 64.857 12.835 1.00 31.39 331 GLN A O 1
ATOM 2140 N N . ARG A 1 335 ? 15.830 63.226 12.232 1.00 27.79 332 ARG A N 1
ATOM 2141 C CA . ARG A 1 335 ? 15.283 62.219 13.136 1.00 25.41 332 ARG A CA 1
ATOM 2142 C C . ARG A 1 335 ? 15.472 62.611 14.609 1.00 29.56 332 ARG A C 1
ATOM 2143 O O . ARG A 1 335 ? 14.575 62.443 15.433 1.00 30.15 332 ARG A O 1
ATOM 2151 N N . LEU A 1 336 ? 16.643 63.141 14.937 1.00 29.12 333 LEU A N 1
ATOM 2152 C CA . LEU A 1 336 ? 16.902 63.628 16.286 1.00 28.36 333 LEU A CA 1
ATOM 2153 C C . LEU A 1 336 ? 15.956 64.778 16.627 1.00 29.83 333 LEU A C 1
ATOM 2154 O O . LEU A 1 336 ? 15.386 64.829 17.718 1.00 28.66 333 LEU A O 1
ATOM 2159 N N . ALA A 1 337 ? 15.765 65.686 15.678 1.00 27.52 334 ALA A N 1
ATOM 2160 C CA . ALA A 1 337 ? 14.897 66.834 15.904 1.00 31.00 334 ALA A CA 1
ATOM 2161 C C . ALA A 1 337 ? 13.467 66.400 16.232 1.00 33.39 334 ALA A C 1
ATOM 2162 O O . ALA A 1 337 ? 12.838 66.951 17.128 1.00 32.35 334 ALA A O 1
ATOM 2164 N N . ASP A 1 338 ? 12.967 65.406 15.506 1.00 35.06 335 ASP A N 1
ATOM 2165 C CA . ASP A 1 338 ? 11.624 64.868 15.737 1.00 33.03 335 ASP A CA 1
ATOM 2166 C C . ASP A 1 338 ? 11.479 64.239 17.119 1.00 35.57 335 ASP A C 1
ATOM 2167 O O . ASP A 1 338 ? 10.444 64.383 17.772 1.00 36.91 335 ASP A O 1
ATOM 2172 N N . ALA A 1 339 ? 12.522 63.534 17.551 1.00 35.53 336 ALA A N 1
ATOM 2173 C CA . ALA A 1 339 ? 12.509 62.811 18.820 1.00 38.73 336 ALA A CA 1
ATOM 2174 C C . ALA A 1 339 ? 12.517 63.756 20.018 1.00 39.15 336 ALA A C 1
ATOM 2175 O O . ALA A 1 339 ? 12.124 63.376 21.123 1.00 46.52 336 ALA A O 1
ATOM 2177 N N . LEU A 1 340 ? 12.964 64.989 19.797 1.00 36.24 337 LEU A N 1
ATOM 2178 C CA . LEU A 1 340 ? 13.063 65.978 20.873 1.00 38.85 337 LEU A CA 1
ATOM 2179 C C . LEU A 1 340 ? 11.747 66.700 21.134 1.00 44.59 337 LEU A C 1
ATOM 2180 O O . LEU A 1 340 ? 11.565 67.307 22.191 1.00 45.56 337 LEU A O 1
ATOM 2185 N N . LYS A 1 341 ? 10.835 66.646 20.169 1.00 40.64 338 LYS A N 1
ATOM 2186 C CA . LYS A 1 341 ? 9.534 67.291 20.323 1.00 46.08 338 LYS A CA 1
ATOM 2187 C C . LYS A 1 341 ? 8.701 66.588 21.390 1.00 54.79 338 LYS A C 1
ATOM 2188 O O . LYS A 1 341 ? 8.960 65.430 21.718 1.00 54.16 338 LYS A O 1
#

InterPro domains:
  IPR011862 Phosphate binding protein [TIGR02136] (36-320)
  IPR024370 PBP domain [PF12849] (51-307)
  IPR050811 Phosphate-binding ABC transporter substrate-binding [PTHR30570] (8-335)

B-factor: mean 31.05, std 14.24, range [11.52, 90.44]

Radius of gyration: 20.09 Å; Cα contacts (8 Å, |Δi|>4): 573; chains: 1; bounding box: 50×51×44 Å

CATH classification: 3.40.190.10 (+1 more: 3.40.190.10)

Secondary structure (DSSP, 8-state):
---EEEEEEE-TTTHHHHHHHHHHHHHH-TTEEEEE---HHHHHHHHHTT--SEEEESSPPPHHHHHHHHHTT--EEEEEEEEEEEEEEE-TT--S----HHHHHHHHSTT----BGGGTSTT--S-B-EEEEPPTTSHHHHHHHHHHH-TT----S-SEE-S-HHHHHHHHHH-TTEEEEEEHHHHHTTTTT-EEPPB--SSS-SSBPP-HHHHHTT-STTTEEEEEEEEETTGGGSHHHHHHHHHHHSHHHHHHHHHTT-BPPPHHHHH--HHHHHHH-

Solvent-accessible surface area: 12850 Å² total

Nearest PDB structures (foldseek):
  4jwo-assembly1_A  TM=1.004E+00  e=9.450E-67  Planctopirus limnophila DSM 3776
  4gd5-assembly1_A  TM=6.811E-01  e=9.785E-25  Clostridium perfringens ATCC 13124
  1ixh-assembly1_A  TM=5.956E-01  e=2.441E-19  Escherichia coli
  2z22-assembly2_A  TM=5.928E-01  e=7.600E-19  Yersinia pestis CO92
  1p99-assembly1_A  TM=4.143E-01  e=2.350E-07  Staphylococcus aureus subsp. aureus Mu50

Sequence (281 aa):
SISGTIAVDGSSTVFPISQAVAEEFEGKFPEVKLTVASGTGGGFKKFIAEEIDVTGASSRPITEKEAAECKAKGIDYVEFQVAIDGLTVVINPANTFAECTVAELNKIWAADSKVSKWSEVREGWPDEPIIQLFGADTASGTFDYFTEVINGKAKSSRSDYTANSNDNILVQGVVDSSKGALLGYFGYAYFAENASKLKAVKISDGKKAVCVEPTPATIESGEEYTTPLSRPLFIYTTKAKLKRPEVAEFIKFLLSEKGDQLVEEVKYIKVPKSVKEETQQRLADALK

Foldseek 3Di:
DAADEAEEEEALQCQLLLVLLQVVLCVVPVRYHYDYYQYHVGQLVCVLVVNGFKYKHQDDQDPVSVVSCVVVVFAKFKAFQFKWFKFKWAFPLDPPQQEELQLVCCCWAQPHPDFAPCVSDPPPDRHGEAEEEEDPPHNRQQLSCCFSHHPVSHTHDPHHYDNDVVVSLVVRLVDNRYIYMDTPLSCVVVVVGIRTHFYDYVPQADRHGDDPVCLLVVNRPDRMGTMIMMGGLVSCLRVNSLVSVVCCLDPVVQVSCVVVPTGGHDPVSSVVVVSSVVSND

=== Feature glossary ===
Reading guide. The protein is described through the following features:

Foldseek 3Di. A 3Di character summarizes, for each residue, the relative orientation of the Cα frame of its nearest spatial neighbor. Because it encodes fold topology rather than chemistry, 3Di alignments detect remote structural similarity that sequence alignment misses.

Contact-map, Ramachandran, and PAE plots. Plot images: a contact map (which residues are close in 3D, as an N×N binary image), a Ramachandran scatter (backbone torsion angles, revealing secondary-structure composition at a glance), and — for AlphaFold structures — a PAE heatmap (pairwise prediction confidence).

Radius of gyration, Cα contacts, bounding box. Radius of gyration (Rg) is the root-mean-square distance of Cα atoms from their centroid — a single number for overall size and compactness. A globular domain of N residues has Rg ≈ 2.2·N^0.38 Å; an extended or disordered chain has a much larger Rg. The Cα contact count is the number of residue pairs whose Cα atoms are within 8 Å and are more than four positions apart in sequence — a standard proxy for tertiary packing density. The bounding box is the smallest axis-aligned box enclosing all Cα atoms.

Secondary structure (8-state, DSSP). Eight-state secondary structure (DSSP): H is the canonical α-helix, G the tighter 3₁₀-helix, I the wider π-helix; E/B are β-structure, T and S are turns and bends, and '-' is everything else. DSSP derives these from the pattern of main-chain N–H···O=C hydrogen bonds, not from the sequence.

B-factor. B-factor (Debye–Waller factor) reflects atomic displacement in the crystal lattice. It is an experimental observable (units Å²), not a prediction; low values mean the atom is pinned down, high values mean it moves or is heterogeneous across the crystal.

pLDDT. pLDDT is the predicted lDDT-Cα score: AlphaFold's confidence that the local environment of each residue (all inter-atomic distances within 15 Å) is correctly placed. It is a per-residue number between 0 and 100, with higher meaning more reliable.

Nearest PDB structures. Nearest PDB neighbors are the top structural matches found by Foldseek when searching this structure against the entire Protein Data Bank. Each hit reports a TM-score (0 to 1; >0.5 almost always implies the same fold) and an E-value. These are *structural* homologs — they may share no detectable sequence similarity.

Solvent-accessible surface area. Accessible surface area quantifies burial. A residue with SASA near zero is packed into the hydrophobic core; one with SASA >100 Å² sits on the surface. Computed here via the Shrake–Rupley numerical algorithm with a 1.4 Å probe.

Rendered structure images. Structure images are PyMOL renders from six orthogonal camera directions. Cartoon representation draws helices as coils and strands as arrows; sticks shows the backbone as bonds; surface shows the solvent-excluded envelope. Rainbow coloring maps sequence position to hue (blue→red, N→C); chain coloring assigns a distinct color per polypeptide.

Backbone torsions (φ/ψ). φ (phi) and ψ (psi) are the two rotatable backbone dihedrals per residue: φ is the C(i-1)–N–Cα–C torsion, ψ is the N–Cα–C–N(i+1) torsion, both in degrees on (−180°, 180°]. α-helical residues cluster near (−60°, −45°); β-strand residues near (−120°, +130°). A Ramachandran plot is simply a scatter of (φ, ψ) for every residue.

Predicted aligned error. Predicted Aligned Error (PAE) is an AlphaFold confidence matrix: entry (i, j) is the expected error in the position of residue j, in ångströms, when the prediction is superimposed on the true structure at residue i. Low PAE within a block of residues means that block is internally rigid and well-predicted; high PAE between two blocks means their relative placement is uncertain even if each block individually is confident.

mmCIF coordinates. Structure coordinates are given as an mmCIF _atom_site loop: one row per atom with element, residue name, chain id, sequence number, and x/y/z position in Å. Only the four main-chain atoms per residue are included here; side chains are omitted to keep the record compact.

InterPro / GO / CATH / organism. Database cross-references. InterPro integrates a dozen domain/family signature databases into unified entries with residue-range hits. GO terms attach function/process/location labels with evidence codes. CATH codes position the fold in a four-level structural taxonomy. Organism is the NCBI-taxonomy species name.

Secondary structure (3-state, P-SEA). SS3 is a coarse helix/strand/coil call (letters a/b/c) made by the P-SEA algorithm from inter-Cα distances and dihedrals. It is less detailed than DSSP but needs only Cα positions.

Sequence. Sequence gives the chain of amino acids in standard one-letter code (A=alanine, C=cysteine, …, Y=tyrosine), read N→C. It is the only feature that is directly encoded by the gene; all structural features are derived from the folded form of this sequence.